Protein AF-A0A388KCA2-F1 (afdb_monomer_lite)

Radius of gyration: 46.82 Å; chains: 1; bounding box: 85×72×135 Å

Sequence (242 aa):
MADDHYRRGSARRGGHSPERGRRDNCESSRERYTGSRNCSREDRRDDPPRRGPLVCFGCRVTGHYCTDCWRYWTDPVARRQMEADGFVCLPEFNRRTTTSPSRDCGPPPASTVQPATSRIDELDRTVASMQEFVEMECARRAERELQRREREEARRAEEAARAAEEERAARKLEKQRRREEEQMKMAKGVIYSTKVQTIFDLADKSAQERFGDILPSFDDLVKLDEGSPPASGADDNLGGVA

Organism: Chara braunii (NCBI:txid69332)

Foldseek 3Di:
DDDPDDDPDDDDPDDDDDDDDPPDPVVVPPPPPPDDPPPPPVPPPDDPDDDPADAAPFQRDGDDHVVPPCVVPDDPVVVVVVVVVVRDGDPVVVPPPDPPPPDDPDDPPDDPDDDPVVVVVVVVVVVVVVVVVVVVVVVVVVVVVVVVVVVVVVVVVVVVVVVVVVVVVVVVVVVVVVVVVVVVVVVVVVVVVVVVVVVVVVVVVVCCVVVPPPDPDCPPVDPPDPPDDDDDDDDDDDDDDD

Secondary structure (DSSP, 8-state):
-----------------------S--STTSS--SS---------S---S---S-B-TTT--BT--GGG-HHHHS-HHHHHHHHHTT----GGGGGSS--------PPPPP-----HHHHHHHHHHHHHHHHHHHHHHHHHHHHHHHHHHHHHHHHHHHHHHHHHHHHHHHHHHHHHHHHHHHHHHHHHHHHHHHHHHHHHHHHHHHHHHHHTT-PPPGGGS---------------------

Structure (mmCIF, N/CA/C/O backbone):
data_AF-A0A388KCA2-F1
#
_entry.id   AF-A0A388KCA2-F1
#
loop_
_atom_site.group_PDB
_atom_site.id
_atom_site.type_symbol
_atom_site.label_atom_id
_atom_site.label_alt_id
_atom_site.label_comp_id
_atom_site.label_asym_id
_atom_site.label_entity_id
_atom_site.label_seq_id
_atom_site.pdbx_PDB_ins_code
_atom_site.Cartn_x
_atom_site.Cartn_y
_atom_site.Cartn_z
_atom_site.occupancy
_atom_site.B_iso_or_equiv
_atom_site.auth_seq_id
_atom_site.auth_comp_id
_atom_site.auth_asym_id
_atom_site.auth_atom_id
_atom_site.pdbx_PDB_model_num
ATOM 1 N N . MET A 1 1 ? -4.963 0.328 -56.058 1.00 58.50 1 MET A N 1
ATOM 2 C CA . MET A 1 1 ? -5.877 1.470 -55.882 1.00 58.50 1 MET A CA 1
ATOM 3 C C . MET A 1 1 ? -7.153 0.957 -55.248 1.00 58.50 1 MET A C 1
ATOM 5 O O . MET A 1 1 ? -7.930 0.301 -55.924 1.00 58.50 1 MET A O 1
ATOM 9 N N . ALA A 1 2 ? -7.296 1.165 -53.945 1.00 52.47 2 ALA A N 1
ATOM 10 C CA . ALA A 1 2 ? -8.544 1.015 -53.212 1.00 52.47 2 ALA A CA 1
ATOM 11 C C . ALA A 1 2 ? -8.435 1.976 -52.023 1.00 52.47 2 ALA A C 1
ATOM 13 O O . ALA A 1 2 ? -7.619 1.774 -51.126 1.00 52.47 2 ALA A O 1
ATOM 14 N N . ASP A 1 3 ? -9.155 3.086 -52.147 1.00 50.97 3 ASP A N 1
ATOM 15 C CA . ASP A 1 3 ? -9.232 4.206 -51.217 1.00 50.97 3 ASP A CA 1
ATOM 16 C C . ASP A 1 3 ? -10.096 3.849 -50.003 1.00 50.97 3 ASP A C 1
ATOM 18 O O . ASP A 1 3 ? -11.320 3.782 -50.108 1.00 50.97 3 ASP A O 1
ATOM 22 N N . ASP A 1 4 ? -9.472 3.697 -48.834 1.00 57.66 4 ASP A N 1
ATOM 23 C CA . ASP A 1 4 ? -10.161 3.669 -47.539 1.00 57.66 4 ASP A CA 1
ATOM 24 C C . ASP A 1 4 ? -10.269 5.090 -46.965 1.00 57.66 4 ASP A C 1
ATOM 26 O O . ASP A 1 4 ? -9.642 5.485 -45.979 1.00 57.66 4 ASP A O 1
ATOM 30 N N . HIS A 1 5 ? -11.122 5.885 -47.602 1.00 62.69 5 HIS A N 1
ATOM 31 C CA . HIS A 1 5 ? -11.739 7.047 -46.982 1.00 62.69 5 HIS A CA 1
ATOM 32 C C . HIS A 1 5 ? -13.031 6.596 -46.308 1.00 62.69 5 HIS A C 1
ATOM 34 O O . HIS A 1 5 ? -13.969 6.368 -47.037 1.00 62.69 5 HIS A O 1
ATOM 40 N N . TYR A 1 6 ? -13.122 6.510 -44.971 1.00 52.12 6 TYR A N 1
ATOM 41 C CA . TYR A 1 6 ? -14.327 6.849 -44.175 1.00 52.12 6 TYR A CA 1
ATOM 42 C C . TYR A 1 6 ? -14.091 6.610 -42.670 1.00 52.12 6 TYR A C 1
ATOM 44 O O . TYR A 1 6 ? -14.125 5.481 -42.197 1.00 52.12 6 TYR A O 1
ATOM 52 N N . ARG A 1 7 ? -13.963 7.692 -41.887 1.00 54.22 7 ARG A N 1
ATOM 53 C CA . ARG A 1 7 ? -14.830 8.013 -40.722 1.00 54.22 7 ARG A CA 1
ATOM 54 C C . ARG A 1 7 ? -14.228 9.138 -39.886 1.00 54.22 7 ARG A C 1
ATOM 56 O O . ARG A 1 7 ? -13.745 8.968 -38.771 1.00 54.22 7 ARG A O 1
ATOM 63 N N . ARG A 1 8 ? -14.370 10.350 -40.417 1.00 51.03 8 ARG A N 1
ATOM 64 C CA . ARG A 1 8 ? -14.358 11.574 -39.620 1.00 51.03 8 ARG A CA 1
ATOM 65 C C . ARG A 1 8 ? -15.740 11.714 -38.975 1.00 51.03 8 ARG A C 1
ATOM 67 O O . ARG A 1 8 ? -16.648 12.299 -39.552 1.00 51.03 8 ARG A O 1
ATOM 74 N N . GLY A 1 9 ? -15.915 11.084 -37.816 1.00 51.53 9 GLY A N 1
ATOM 75 C CA . GLY A 1 9 ? -17.120 11.197 -36.996 1.00 51.53 9 GLY A CA 1
ATOM 76 C C . GLY A 1 9 ? -17.106 12.492 -36.194 1.00 51.53 9 GLY A C 1
ATOM 77 O O . GLY A 1 9 ? -16.475 12.583 -35.146 1.00 51.53 9 GLY A O 1
ATOM 78 N N . SER A 1 10 ? -17.796 13.499 -36.712 1.00 52.66 10 SER A N 1
ATOM 79 C CA . SER A 1 10 ? -18.137 14.739 -36.026 1.00 52.66 10 SER A CA 1
ATOM 80 C C . SER A 1 10 ? -19.187 14.530 -34.928 1.00 52.66 10 SER A C 1
ATOM 82 O O . SER A 1 10 ? -20.155 13.802 -35.124 1.00 52.66 10 SER A O 1
ATOM 84 N N . ALA A 1 11 ? -19.045 15.321 -33.863 1.00 54.22 11 ALA A N 1
ATOM 85 C CA . ALA A 1 11 ? -20.106 15.825 -32.989 1.00 54.22 11 ALA A CA 1
ATOM 86 C C . ALA A 1 11 ? -20.851 14.833 -32.075 1.00 54.22 11 ALA A C 1
ATOM 88 O O . ALA A 1 11 ? -21.829 14.206 -32.471 1.00 54.22 11 ALA A O 1
ATOM 89 N N . ARG A 1 12 ? -20.530 14.900 -30.774 1.00 54.50 12 ARG A N 1
ATOM 90 C CA . ARG A 1 12 ? -21.550 14.949 -29.712 1.00 54.50 12 ARG A CA 1
ATOM 91 C C . ARG A 1 12 ? -21.185 16.012 -28.674 1.00 54.50 12 ARG A C 1
ATOM 93 O O . ARG A 1 12 ? -20.456 15.762 -27.723 1.00 54.50 12 ARG A O 1
ATOM 100 N N . ARG A 1 13 ? -21.737 17.214 -28.876 1.00 55.56 13 ARG A N 1
ATOM 101 C CA . ARG A 1 13 ? -22.225 18.040 -27.766 1.00 55.56 13 ARG A CA 1
ATOM 102 C C . ARG A 1 13 ? -23.362 17.253 -27.106 1.00 55.56 13 ARG A C 1
ATOM 104 O O . ARG A 1 13 ? -24.283 16.852 -27.813 1.00 55.56 13 ARG A O 1
ATOM 111 N N . GLY A 1 14 ? -23.310 17.040 -25.795 1.00 47.97 14 GLY A N 1
ATOM 112 C CA . GLY A 1 14 ? -24.437 16.471 -25.054 1.00 47.97 14 GLY A CA 1
ATOM 113 C C . GLY A 1 14 ? -24.097 16.053 -23.624 1.00 47.97 14 GLY A C 1
ATOM 114 O O . GLY A 1 14 ? -23.335 15.114 -23.438 1.00 47.97 14 GLY A O 1
ATOM 115 N N . GLY A 1 15 ? -24.726 16.730 -22.655 1.00 45.56 15 GLY A N 1
ATOM 116 C CA . GLY A 1 15 ? -24.849 16.334 -21.243 1.00 45.56 15 GLY A CA 1
ATOM 117 C C . GLY A 1 15 ? -23.698 16.837 -20.374 1.00 45.56 15 GLY A C 1
ATOM 118 O O . GLY A 1 15 ? -22.639 16.233 -20.333 1.00 45.56 15 GLY A O 1
ATOM 119 N N . HIS A 1 16 ? -23.800 17.970 -19.678 1.00 52.62 16 HIS A N 1
ATOM 120 C CA . HIS A 1 16 ? -24.606 18.084 -18.455 1.00 52.62 16 HIS A CA 1
ATOM 121 C C . HIS A 1 16 ? -24.664 16.749 -17.694 1.00 52.62 16 HIS A C 1
ATOM 123 O O . HIS A 1 16 ? -25.665 16.039 -17.739 1.00 52.62 16 HIS A O 1
ATOM 129 N N . SER A 1 17 ? -23.547 16.391 -17.056 1.00 48.25 17 SER A N 1
ATOM 130 C CA . SER A 1 17 ? -23.553 15.402 -15.982 1.00 48.25 17 SER A CA 1
ATOM 131 C C . SER A 1 17 ? -23.762 16.164 -14.670 1.00 48.25 17 SER A C 1
ATOM 133 O O . SER A 1 17 ? -23.042 17.138 -14.425 1.00 48.25 17 SER A O 1
ATOM 135 N N . PRO A 1 18 ? -24.786 15.804 -13.886 1.00 53.78 18 PRO A N 1
ATOM 136 C CA . PRO A 1 18 ? -25.267 16.600 -12.774 1.00 53.78 18 PRO A CA 1
ATOM 137 C C . PRO A 1 18 ? -24.249 16.632 -11.639 1.00 53.78 18 PRO A C 1
ATOM 139 O O . PRO A 1 18 ? -23.555 15.654 -11.364 1.00 53.78 18 PRO A O 1
ATOM 142 N N . GLU A 1 19 ? -24.258 17.755 -10.927 1.00 52.12 19 GLU A N 1
ATOM 143 C CA . GLU A 1 19 ? -24.198 17.781 -9.469 1.00 52.12 19 GLU A CA 1
ATOM 144 C C . GLU A 1 19 ? -24.680 16.460 -8.847 1.00 52.12 19 GLU A C 1
ATOM 146 O O . GLU A 1 19 ? -25.869 16.254 -8.611 1.00 52.12 19 GLU A O 1
ATOM 151 N N . ARG A 1 20 ? -23.751 15.554 -8.550 1.00 49.38 20 ARG A N 1
ATOM 152 C CA . ARG A 1 20 ? -23.934 14.527 -7.529 1.00 49.38 20 ARG A CA 1
ATOM 153 C C . ARG A 1 20 ? -22.629 14.353 -6.778 1.00 49.38 20 ARG A C 1
ATOM 155 O O . ARG A 1 20 ? -21.701 13.696 -7.230 1.00 49.38 20 ARG A O 1
ATOM 162 N N . GLY A 1 21 ? -22.599 14.967 -5.600 1.00 51.75 21 GLY A N 1
ATOM 163 C CA . GLY A 1 21 ? -22.016 14.307 -4.441 1.00 51.75 21 GLY A CA 1
ATOM 164 C C . GLY A 1 21 ? -20.498 14.273 -4.367 1.00 51.75 21 GLY A C 1
ATOM 165 O O . GLY A 1 21 ? -19.940 13.258 -3.983 1.00 51.75 21 GLY A O 1
ATOM 166 N N . ARG A 1 22 ? -19.811 15.397 -4.610 1.00 46.34 22 ARG A N 1
ATOM 167 C CA . ARG A 1 22 ? -18.455 15.599 -4.055 1.00 46.34 22 ARG A CA 1
ATOM 168 C C . ARG A 1 22 ? -18.494 16.117 -2.606 1.00 46.34 22 ARG A C 1
ATOM 170 O O . ARG A 1 22 ? -17.662 16.916 -2.191 1.00 46.34 22 ARG A O 1
ATOM 177 N N . ARG A 1 23 ? -19.492 15.665 -1.844 1.00 54.59 23 ARG A N 1
ATOM 178 C CA . ARG A 1 23 ? -19.516 15.653 -0.381 1.00 54.59 23 ARG A CA 1
ATOM 179 C C . ARG A 1 23 ? -19.468 14.183 -0.017 1.00 54.59 23 ARG A C 1
ATOM 181 O O . ARG A 1 23 ? -20.463 13.523 -0.243 1.00 54.59 23 ARG A O 1
ATOM 188 N N . ASP A 1 24 ? -18.277 13.713 0.335 1.00 50.19 24 ASP A N 1
ATOM 189 C CA . ASP A 1 24 ? -17.995 12.622 1.287 1.00 50.19 24 ASP A CA 1
ATOM 190 C C . ASP A 1 24 ? -16.495 12.306 1.240 1.00 50.19 24 ASP A C 1
ATOM 192 O O . ASP A 1 24 ? -16.049 11.176 1.091 1.00 50.19 24 ASP A O 1
ATOM 196 N N . ASN A 1 25 ? -15.673 13.356 1.328 1.00 46.03 25 ASN A N 1
ATOM 197 C CA . ASN A 1 25 ? -14.267 13.185 1.687 1.00 46.03 25 ASN A CA 1
ATOM 198 C C . ASN A 1 25 ? -13.813 14.294 2.648 1.00 46.03 25 ASN A C 1
ATOM 200 O O . ASN A 1 25 ? -12.729 14.861 2.533 1.00 46.03 25 ASN A O 1
ATOM 204 N N . CYS A 1 26 ? -14.708 14.640 3.583 1.00 47.09 26 CYS A N 1
ATOM 205 C CA . CYS A 1 26 ? -14.466 15.576 4.684 1.00 47.09 26 CYS A CA 1
ATOM 206 C C . CYS A 1 26 ? -14.239 14.840 6.021 1.00 47.09 26 CYS A C 1
ATOM 208 O O . CYS A 1 26 ? -14.399 15.423 7.086 1.00 47.09 26 CYS A O 1
ATOM 210 N N . GLU A 1 27 ? -13.849 13.562 5.990 1.00 44.84 27 GLU A N 1
ATOM 211 C CA . GLU A 1 27 ? -13.360 12.855 7.187 1.00 44.84 27 GLU A CA 1
ATOM 212 C C . GLU A 1 27 ? -11.828 12.750 7.237 1.00 44.84 27 GLU A C 1
ATOM 214 O O . GLU A 1 27 ? -11.266 12.434 8.279 1.00 44.84 27 GLU A O 1
ATOM 219 N N . SER A 1 28 ? -11.122 13.169 6.179 1.00 45.81 28 SER A N 1
ATOM 220 C CA . SER A 1 28 ? -9.651 13.244 6.154 1.00 45.81 28 SER A CA 1
ATOM 221 C C . SER A 1 28 ? -9.090 14.612 6.591 1.00 45.81 28 SER A C 1
ATOM 223 O O . SER A 1 28 ? -7.952 14.954 6.269 1.00 45.81 28 SER A O 1
ATOM 225 N N . SER A 1 29 ? -9.872 15.425 7.314 1.00 44.94 29 SER A N 1
ATOM 226 C CA . SER A 1 29 ? -9.432 16.742 7.817 1.00 44.94 29 SER A CA 1
ATOM 227 C C . SER A 1 29 ? -9.364 16.841 9.346 1.00 44.94 29 SER A C 1
ATOM 229 O O . SER A 1 29 ? -9.214 17.941 9.880 1.00 44.94 29 SER A O 1
ATOM 231 N N . ARG A 1 30 ? -9.431 15.716 10.073 1.00 50.09 30 ARG A N 1
ATOM 232 C CA . ARG A 1 30 ? -9.191 15.691 11.530 1.00 50.09 30 ARG A CA 1
ATOM 233 C C . ARG A 1 30 ? -7.743 15.406 11.939 1.00 50.09 30 ARG A C 1
ATOM 235 O O . ARG A 1 30 ? -7.419 15.604 13.102 1.00 50.09 30 ARG A O 1
ATOM 242 N N . GLU A 1 31 ? -6.851 15.074 11.005 1.00 49.31 31 GLU A N 1
ATOM 243 C CA . GLU A 1 31 ? -5.440 14.770 11.321 1.00 49.31 31 GLU A CA 1
ATOM 244 C C . GLU A 1 31 ? -4.444 15.910 11.037 1.00 49.31 31 GLU A C 1
ATOM 246 O O . GLU A 1 31 ? -3.240 15.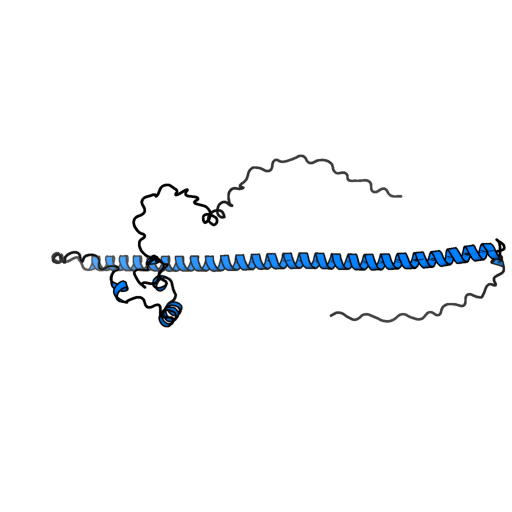735 11.189 1.00 49.31 31 GLU A O 1
ATOM 251 N N . ARG A 1 32 ? -4.914 17.122 10.703 1.00 50.16 32 ARG A N 1
ATOM 252 C CA . ARG A 1 32 ? -4.051 18.320 10.580 1.00 50.16 32 ARG A CA 1
ATOM 253 C C . ARG A 1 32 ? -4.303 19.418 11.614 1.00 50.16 32 ARG A C 1
ATOM 255 O O . ARG A 1 32 ? -3.871 20.549 11.421 1.00 50.16 32 ARG A O 1
ATOM 262 N N . TYR A 1 33 ? -4.927 19.103 12.749 1.00 46.25 33 TYR A N 1
ATOM 263 C CA . TYR A 1 33 ? -5.031 20.049 13.871 1.00 46.25 33 TYR A CA 1
ATOM 264 C C . TYR A 1 33 ? -3.871 19.904 14.875 1.00 46.25 33 TYR A C 1
ATOM 266 O O . TYR A 1 33 ? -4.065 19.867 16.086 1.00 46.25 33 TYR A O 1
ATOM 274 N N . THR A 1 34 ? -2.643 19.811 14.363 1.00 52.09 34 THR A N 1
ATOM 275 C CA . THR A 1 34 ? -1.389 19.827 15.143 1.00 52.09 34 THR A CA 1
ATOM 276 C C . THR A 1 34 ? -0.418 20.899 14.640 1.00 52.09 34 THR A C 1
ATOM 278 O O . THR A 1 34 ? 0.788 20.798 14.835 1.00 52.09 34 THR A O 1
ATOM 281 N N . GLY A 1 35 ? -0.927 21.965 14.014 1.00 52.34 35 GLY A N 1
ATOM 282 C CA . GLY A 1 35 ? -0.099 23.068 13.529 1.00 52.34 35 GLY A CA 1
ATOM 283 C C . GLY A 1 35 ? -0.754 24.427 13.735 1.00 52.34 35 GLY A C 1
ATOM 284 O O . GLY A 1 35 ? -1.821 24.695 13.198 1.00 52.34 35 GLY A O 1
ATOM 285 N N . SER A 1 36 ? -0.071 25.293 14.481 1.00 48.16 36 SER A N 1
ATOM 286 C CA . SER A 1 36 ? -0.289 26.745 14.526 1.00 48.16 36 SER A CA 1
ATOM 287 C C . SER A 1 36 ? -1.553 27.261 15.214 1.00 48.16 36 SER A C 1
ATOM 289 O O . SER A 1 36 ? -2.280 28.103 14.692 1.00 48.16 36 SER A O 1
ATOM 291 N N . ARG A 1 37 ? -1.671 26.971 16.515 1.00 46.34 37 ARG A N 1
ATOM 292 C CA . ARG A 1 37 ? -1.986 28.065 17.448 1.00 46.34 37 ARG A CA 1
ATOM 293 C C . ARG A 1 37 ? -0.756 28.967 17.559 1.00 46.34 37 ARG A C 1
ATOM 295 O O . ARG A 1 37 ? -0.028 28.914 18.545 1.00 46.34 37 ARG A O 1
ATOM 302 N N . ASN A 1 38 ? -0.575 29.843 16.573 1.00 46.78 38 ASN A N 1
ATOM 303 C CA . ASN A 1 38 ? 0.096 31.123 16.789 1.00 46.78 38 ASN A CA 1
ATOM 304 C C . ASN A 1 38 ? -0.833 31.992 17.650 1.00 46.78 38 ASN A C 1
ATOM 306 O O . ASN A 1 38 ? -1.326 33.035 17.226 1.00 46.78 38 ASN A O 1
ATOM 310 N N . CYS A 1 39 ? -1.097 31.532 18.876 1.00 39.78 39 CYS A N 1
ATOM 311 C CA . CYS A 1 39 ? -1.494 32.410 19.955 1.00 39.78 39 CYS A CA 1
ATOM 312 C C . CYS A 1 39 ? -0.292 33.320 20.180 1.00 39.78 39 CYS A C 1
ATOM 314 O O . CYS A 1 39 ? 0.631 32.967 20.911 1.00 39.78 39 CYS A O 1
ATOM 316 N N . SER A 1 40 ? -0.310 34.454 19.483 1.00 44.38 40 SER A N 1
ATOM 317 C CA . SER A 1 40 ? 0.390 35.664 19.872 1.00 44.38 40 SER A CA 1
ATOM 318 C C . SER A 1 40 ? 0.099 35.882 21.356 1.00 44.38 40 SER A C 1
ATOM 320 O O . SER A 1 40 ? -1.009 36.232 21.757 1.00 44.38 40 SER A O 1
ATOM 322 N N . ARG A 1 41 ? 1.065 35.478 22.179 1.00 48.03 41 ARG A N 1
ATOM 323 C CA . ARG A 1 41 ? 1.009 35.439 23.640 1.00 48.03 41 ARG A CA 1
ATOM 324 C C . ARG A 1 41 ? 1.972 36.487 24.181 1.00 48.03 41 ARG A C 1
ATOM 326 O O . ARG A 1 41 ? 2.700 36.226 25.131 1.00 48.03 41 ARG A O 1
ATOM 333 N N . GLU A 1 42 ? 1.989 37.655 23.548 1.00 49.94 42 GLU A N 1
ATOM 334 C CA . GLU A 1 42 ? 2.795 38.796 23.988 1.00 49.94 42 GLU A CA 1
ATOM 335 C C . GLU A 1 42 ? 2.134 39.591 25.128 1.00 49.94 42 GLU A C 1
ATOM 337 O O . GLU A 1 42 ? 2.648 40.628 25.527 1.00 49.94 42 GLU A O 1
ATOM 342 N N . ASP A 1 43 ? 1.047 39.076 25.716 1.00 51.84 43 ASP A N 1
ATOM 343 C CA . ASP A 1 43 ? 0.307 39.735 26.801 1.00 51.84 43 ASP A CA 1
ATOM 344 C C . ASP A 1 43 ? 0.328 38.935 28.120 1.00 51.84 43 ASP A C 1
ATOM 346 O O . ASP A 1 43 ? -0.699 38.598 28.709 1.00 51.84 43 ASP A O 1
ATOM 350 N N . ARG A 1 44 ? 1.525 38.531 28.568 1.00 52.41 44 ARG A N 1
ATOM 351 C CA . ARG A 1 44 ? 1.750 37.954 29.911 1.00 52.41 44 ARG A CA 1
ATOM 352 C C . ARG A 1 44 ? 3.037 38.484 30.521 1.00 52.41 44 ARG A C 1
ATOM 354 O O . ARG A 1 44 ? 4.044 37.784 30.587 1.00 52.41 44 ARG A O 1
ATOM 361 N N . ARG A 1 45 ? 2.994 39.736 30.964 1.00 56.78 45 ARG A N 1
ATOM 362 C CA . ARG A 1 45 ? 4.088 40.382 31.702 1.00 56.78 45 ARG A CA 1
ATOM 363 C C . ARG A 1 45 ? 4.032 40.210 33.226 1.00 56.78 45 ARG A C 1
ATOM 365 O O . ARG A 1 45 ? 4.774 40.900 33.900 1.00 56.78 45 ARG A O 1
ATOM 372 N N . ASP A 1 46 ? 3.289 39.232 33.750 1.00 61.28 46 ASP A N 1
ATOM 373 C CA . ASP A 1 46 ? 3.293 38.882 35.183 1.00 61.28 46 ASP A CA 1
ATOM 374 C C . ASP A 1 46 ? 3.105 37.366 35.401 1.00 61.28 46 ASP A C 1
ATOM 376 O O . ASP A 1 46 ? 2.152 36.922 36.039 1.00 61.28 46 ASP A O 1
ATOM 380 N N . ASP A 1 47 ? 3.982 36.532 34.825 1.00 59.62 47 ASP A N 1
ATOM 381 C CA . ASP A 1 47 ? 4.018 35.102 35.176 1.00 59.62 47 ASP A CA 1
ATOM 382 C C . ASP A 1 47 ? 4.841 34.942 36.478 1.00 59.62 47 ASP A C 1
ATOM 384 O O . ASP A 1 47 ? 6.053 35.193 36.462 1.00 59.62 47 ASP A O 1
ATOM 388 N N . PRO A 1 48 ? 4.224 34.565 37.619 1.00 63.41 48 PRO A N 1
ATOM 389 C CA . PRO A 1 48 ? 4.935 34.338 38.877 1.00 63.41 48 PRO A CA 1
ATOM 390 C C . PRO A 1 48 ? 6.016 33.257 38.703 1.00 63.41 48 PRO A C 1
ATOM 392 O O . PRO A 1 48 ? 5.890 32.406 37.815 1.00 63.41 48 PRO A O 1
ATOM 395 N N . PRO A 1 49 ? 7.083 33.265 39.531 1.00 61.66 49 PRO A N 1
ATOM 396 C CA . PRO A 1 49 ? 8.245 32.401 39.360 1.00 61.66 49 PRO A CA 1
ATOM 397 C C . PRO A 1 49 ? 7.818 30.958 39.112 1.00 61.66 49 PRO A C 1
ATOM 399 O O . PRO A 1 49 ? 7.089 30.339 39.890 1.00 61.66 49 PRO A O 1
ATOM 402 N N . ARG A 1 50 ? 8.240 30.492 37.936 1.00 60.03 50 ARG A N 1
ATOM 403 C CA . ARG A 1 50 ? 7.843 29.254 37.280 1.00 60.03 50 ARG A CA 1
ATOM 404 C C . ARG A 1 50 ? 7.784 28.119 38.295 1.00 60.03 50 ARG A C 1
ATOM 406 O O . ARG A 1 50 ? 8.803 27.742 38.872 1.00 60.03 50 ARG A O 1
ATOM 413 N N . ARG A 1 51 ? 6.585 27.551 38.467 1.00 68.19 51 ARG A N 1
ATOM 414 C CA . ARG A 1 51 ? 6.419 26.214 39.051 1.00 68.19 51 ARG A CA 1
ATOM 415 C C . ARG A 1 51 ? 7.468 25.312 38.399 1.00 68.19 51 ARG A C 1
ATOM 417 O O . ARG A 1 51 ? 7.629 25.368 37.178 1.00 68.19 51 ARG A O 1
ATOM 424 N N . GLY A 1 52 ? 8.208 24.562 39.214 1.00 77.50 52 GLY A N 1
ATOM 425 C CA . GLY A 1 52 ? 9.272 23.682 38.736 1.00 77.50 52 GLY A CA 1
ATOM 426 C C . GLY A 1 52 ? 8.799 22.731 37.626 1.00 77.50 52 GLY A C 1
ATOM 427 O O . GLY A 1 52 ? 7.594 22.628 37.373 1.00 77.50 52 GLY A O 1
ATOM 428 N N . PRO A 1 53 ? 9.736 22.037 36.953 1.00 80.25 53 PRO A N 1
ATOM 429 C CA . PRO A 1 53 ? 9.428 21.101 35.878 1.00 80.25 53 PRO A CA 1
ATOM 430 C C . PRO A 1 53 ? 8.242 20.218 36.250 1.00 80.25 53 PRO A C 1
ATOM 432 O O . PRO A 1 53 ? 8.175 19.729 37.378 1.00 80.25 53 PRO A O 1
ATOM 435 N N . LEU A 1 54 ? 7.299 20.048 35.321 1.00 82.38 54 LEU A N 1
ATOM 436 C CA . LEU A 1 54 ? 6.110 19.239 35.554 1.00 82.38 54 LEU A CA 1
ATOM 437 C C . LEU A 1 54 ? 6.546 17.845 36.014 1.00 82.38 54 LEU A C 1
ATOM 439 O O . LEU A 1 54 ? 7.078 17.072 35.223 1.00 82.38 54 LEU A O 1
ATOM 443 N N . VAL A 1 55 ? 6.351 17.544 37.292 1.00 84.88 55 VAL A N 1
ATOM 444 C CA . VAL A 1 55 ? 6.623 16.229 37.866 1.00 84.88 55 VAL A CA 1
ATOM 445 C C . VAL A 1 55 ? 5.321 15.455 37.939 1.00 84.88 55 VAL A C 1
ATOM 447 O O . VAL A 1 55 ? 4.304 15.959 38.424 1.00 84.88 55 VAL A O 1
ATOM 450 N N . CYS A 1 56 ? 5.343 14.212 37.470 1.00 82.00 56 CYS A N 1
ATOM 451 C CA . CYS A 1 56 ? 4.218 13.313 37.649 1.00 82.00 56 CYS A CA 1
ATOM 452 C C . CYS A 1 56 ? 4.008 13.077 39.148 1.00 82.00 56 CYS A C 1
ATOM 454 O O . CYS A 1 56 ? 4.889 12.557 39.829 1.00 82.00 56 CYS A O 1
ATOM 456 N N . PHE A 1 57 ? 2.837 13.421 39.684 1.00 76.81 57 PHE A N 1
ATOM 457 C CA . PHE A 1 57 ? 2.554 13.225 41.111 1.00 76.81 57 PHE A CA 1
ATOM 458 C C . PHE A 1 57 ? 2.618 11.748 41.548 1.00 76.81 57 PHE A C 1
ATOM 460 O O . PHE A 1 57 ? 2.914 11.483 42.708 1.00 76.81 57 PHE A O 1
ATOM 467 N N . GLY A 1 58 ? 2.390 10.794 40.635 1.00 74.31 58 GLY A N 1
ATOM 468 C CA . GLY A 1 58 ? 2.431 9.360 40.939 1.00 74.31 58 GLY A CA 1
ATOM 469 C C . GLY A 1 58 ? 3.841 8.759 40.971 1.00 74.31 58 GLY A C 1
ATOM 470 O O . GLY A 1 58 ? 4.152 7.971 41.862 1.00 74.31 58 GLY A O 1
ATOM 471 N N . CYS A 1 59 ? 4.701 9.123 40.015 1.00 77.12 59 CYS A N 1
ATOM 472 C CA . CYS A 1 59 ? 6.027 8.508 39.852 1.00 77.12 59 CYS A CA 1
ATOM 473 C C . CYS A 1 59 ? 7.204 9.469 40.059 1.00 77.12 59 CYS A C 1
ATOM 475 O O . CYS A 1 59 ? 8.351 9.048 39.994 1.00 77.12 59 CYS A O 1
ATOM 477 N N . ARG A 1 60 ? 6.931 10.761 40.279 1.00 75.31 60 ARG A N 1
ATOM 478 C CA . ARG A 1 60 ? 7.896 11.869 40.429 1.00 75.31 60 ARG A CA 1
ATOM 479 C C . ARG A 1 60 ? 8.867 12.072 39.261 1.00 75.31 60 ARG A C 1
ATOM 481 O O . ARG A 1 60 ? 9.732 12.937 39.344 1.00 75.31 60 ARG A O 1
ATOM 488 N N . VAL A 1 61 ? 8.694 11.345 38.161 1.00 79.69 61 VAL A N 1
ATOM 489 C CA . VAL A 1 61 ? 9.447 11.562 36.923 1.00 79.69 61 VAL A CA 1
ATOM 490 C C . VAL A 1 61 ? 8.984 12.875 36.300 1.00 79.69 61 VAL A C 1
ATOM 492 O O . VAL A 1 61 ? 7.785 13.166 36.227 1.00 79.69 61 VAL A O 1
ATOM 495 N N . THR A 1 62 ? 9.945 13.683 35.875 1.00 83.19 62 THR A N 1
ATOM 496 C CA . THR A 1 62 ? 9.701 14.935 35.166 1.00 83.19 62 THR A CA 1
ATOM 497 C C . THR A 1 62 ? 9.174 14.664 33.754 1.00 83.19 62 THR A C 1
ATOM 499 O O . THR A 1 62 ? 9.571 13.707 33.096 1.00 83.19 62 THR A O 1
ATOM 502 N N . GLY A 1 63 ? 8.273 15.515 33.266 1.00 85.31 63 GLY A N 1
ATOM 503 C CA . GLY A 1 63 ? 7.862 15.544 31.861 1.00 85.31 63 GLY A CA 1
ATOM 504 C C . GLY A 1 63 ? 6.537 14.863 31.510 1.00 85.31 63 GLY A C 1
ATOM 505 O O . GLY A 1 63 ? 6.201 14.843 30.332 1.00 85.31 63 GLY A O 1
ATOM 506 N N . HIS A 1 64 ? 5.757 14.350 32.469 1.00 82.00 64 HIS A N 1
ATOM 507 C CA . HIS A 1 64 ? 4.417 13.814 32.177 1.00 82.00 64 HIS A CA 1
ATOM 508 C C . HIS A 1 64 ? 3.411 14.028 33.320 1.00 82.00 64 HIS A C 1
ATOM 510 O O . HIS A 1 64 ? 3.793 14.174 34.483 1.00 82.00 64 HIS A O 1
ATOM 516 N N . TYR A 1 65 ? 2.113 14.059 32.996 1.00 83.19 65 TYR A N 1
ATOM 517 C CA . TYR A 1 65 ? 1.034 14.152 33.986 1.00 83.19 65 TYR A CA 1
ATOM 518 C C . TYR A 1 65 ? 0.686 12.781 34.582 1.00 83.19 65 TYR A C 1
ATOM 520 O O . TYR A 1 65 ? 1.013 11.739 34.025 1.00 83.19 65 TYR A O 1
ATOM 528 N N . CYS A 1 66 ? -0.036 12.766 35.709 1.00 77.62 66 CYS A N 1
ATOM 529 C CA . CYS A 1 66 ? -0.519 11.525 36.334 1.00 77.62 66 CYS A CA 1
ATOM 530 C C . CYS A 1 66 ? -1.369 10.671 35.370 1.00 77.62 66 CYS A C 1
ATOM 532 O O . CYS A 1 66 ? -1.257 9.448 35.376 1.00 77.62 66 CYS A O 1
ATOM 534 N N . THR A 1 67 ? -2.161 11.321 34.509 1.00 77.31 67 THR A N 1
ATOM 535 C CA . THR A 1 67 ? -2.976 10.677 33.462 1.00 77.31 67 THR A CA 1
ATOM 536 C C . THR A 1 67 ? -2.140 9.985 32.392 1.00 77.31 67 THR A C 1
ATOM 538 O O . THR A 1 67 ? -2.581 8.997 31.817 1.00 77.31 67 THR A O 1
ATOM 541 N N . ASP A 1 68 ? -0.919 10.470 32.178 1.00 77.50 68 ASP A N 1
ATOM 542 C CA . ASP A 1 68 ? 0.002 9.988 31.149 1.00 77.50 68 ASP A CA 1
ATOM 543 C C . ASP A 1 68 ? 1.057 9.050 31.753 1.00 77.50 68 ASP A C 1
ATOM 545 O O . ASP A 1 68 ? 1.987 8.614 31.073 1.00 77.50 68 ASP A O 1
ATOM 549 N N . CYS A 1 69 ? 0.938 8.730 33.047 1.00 83.06 69 CYS A N 1
ATOM 550 C CA . CYS A 1 69 ? 1.872 7.851 33.726 1.00 83.06 69 CYS A CA 1
ATOM 551 C C . CYS A 1 69 ? 1.790 6.455 33.113 1.00 83.06 69 CYS A C 1
ATOM 553 O O . CYS A 1 69 ? 0.726 5.832 33.104 1.00 83.06 69 CYS A O 1
ATOM 555 N N . TRP A 1 70 ? 2.937 5.967 32.632 1.00 77.81 70 TRP A N 1
ATOM 556 C CA . TRP A 1 70 ? 3.102 4.662 31.985 1.00 77.81 70 TRP A CA 1
ATOM 557 C C . TRP A 1 70 ? 2.406 3.537 32.753 1.00 77.81 70 TRP A C 1
ATOM 559 O O . TRP A 1 70 ? 1.808 2.659 32.136 1.00 77.81 70 TRP A O 1
ATOM 569 N N . ARG A 1 71 ? 2.354 3.618 34.087 1.00 75.00 71 ARG A N 1
ATOM 570 C CA . ARG A 1 71 ? 1.659 2.666 34.961 1.00 75.00 71 ARG A CA 1
ATOM 571 C C . ARG A 1 71 ? 0.186 2.407 34.587 1.00 75.00 71 ARG A C 1
ATOM 573 O O . ARG A 1 71 ? -0.284 1.297 34.825 1.00 75.00 71 ARG A O 1
ATOM 580 N N . TYR A 1 72 ? -0.532 3.383 34.021 1.00 70.56 72 TYR A N 1
ATOM 581 C CA . TYR A 1 72 ? -1.962 3.252 33.695 1.00 70.56 72 TYR A CA 1
ATOM 582 C C . TYR A 1 72 ? -2.250 2.677 32.303 1.00 70.56 72 TYR A C 1
ATOM 584 O O . TYR A 1 72 ? -3.315 2.098 32.108 1.00 70.56 72 TYR A O 1
ATOM 592 N N . TRP A 1 73 ? -1.327 2.815 31.347 1.00 70.56 73 TRP A N 1
ATOM 593 C CA . TRP A 1 73 ? -1.565 2.451 29.944 1.00 70.56 73 TRP A CA 1
ATOM 594 C C . TRP A 1 73 ? -0.608 1.383 29.395 1.00 70.56 73 TRP A C 1
ATOM 596 O O . TRP A 1 73 ? -0.849 0.872 28.304 1.00 70.56 73 TRP A O 1
ATOM 606 N N . THR A 1 74 ? 0.439 0.996 30.135 1.00 73.94 74 THR A N 1
ATOM 607 C CA . THR A 1 74 ? 1.334 -0.099 29.719 1.00 73.94 74 THR A CA 1
ATOM 608 C C . THR A 1 74 ? 0.855 -1.478 30.172 1.00 73.94 74 THR A C 1
ATOM 610 O O . THR A 1 74 ? 0.364 -1.681 31.293 1.00 73.94 74 THR A O 1
ATOM 613 N N . ASP A 1 75 ? 1.050 -2.437 29.263 1.00 80.56 75 ASP A N 1
ATOM 614 C CA . ASP A 1 75 ? 0.924 -3.877 29.481 1.00 80.56 75 ASP A CA 1
ATOM 615 C C . ASP A 1 75 ? 1.693 -4.299 30.757 1.00 80.56 75 ASP A C 1
ATOM 617 O O . ASP A 1 75 ? 2.797 -3.793 30.995 1.00 80.56 75 ASP A O 1
ATOM 621 N N . PRO A 1 76 ? 1.152 -5.206 31.596 1.00 80.12 76 PRO A N 1
ATOM 622 C CA . PRO A 1 76 ? 1.859 -5.783 32.741 1.00 80.12 76 PRO A CA 1
ATOM 623 C C . PRO A 1 76 ? 3.307 -6.231 32.482 1.00 80.12 76 PRO A C 1
ATOM 625 O O . PRO A 1 76 ? 4.105 -6.231 33.419 1.00 80.12 76 PRO A O 1
ATOM 628 N N . VAL A 1 77 ? 3.661 -6.629 31.257 1.00 84.25 77 VAL A N 1
ATOM 629 C CA . VAL A 1 77 ? 5.044 -6.989 30.893 1.00 84.25 77 VAL A CA 1
ATOM 630 C C . VAL A 1 77 ? 5.928 -5.747 30.761 1.00 84.25 77 VAL A C 1
ATOM 632 O O . VAL A 1 77 ? 6.960 -5.655 31.423 1.00 84.25 77 VAL A O 1
ATOM 635 N N . ALA A 1 78 ? 5.493 -4.757 29.979 1.00 79.38 78 ALA A N 1
ATOM 636 C CA . ALA A 1 78 ? 6.200 -3.483 29.825 1.00 79.38 78 ALA A CA 1
ATOM 637 C C . ALA A 1 78 ? 6.333 -2.740 31.166 1.00 79.38 78 ALA A C 1
ATOM 639 O O . ALA A 1 78 ? 7.348 -2.101 31.435 1.00 79.38 78 ALA A O 1
ATOM 640 N N . ARG A 1 79 ? 5.340 -2.896 32.048 1.00 83.56 79 ARG A N 1
ATOM 641 C CA . ARG A 1 79 ? 5.383 -2.378 33.416 1.00 83.56 79 ARG A CA 1
ATOM 642 C C . ARG A 1 79 ? 6.547 -2.953 34.220 1.00 83.56 79 ARG A C 1
ATOM 644 O O . ARG A 1 79 ? 7.278 -2.189 34.836 1.00 83.56 79 ARG A O 1
ATOM 651 N N . ARG A 1 80 ? 6.741 -4.276 34.191 1.00 84.38 80 ARG A N 1
ATOM 652 C CA . ARG A 1 80 ? 7.846 -4.935 34.908 1.00 84.38 80 ARG A CA 1
ATOM 653 C C . ARG A 1 80 ? 9.213 -4.503 34.386 1.00 84.38 80 ARG A C 1
ATOM 655 O O . ARG A 1 80 ? 10.129 -4.348 35.184 1.00 84.38 80 ARG A O 1
ATOM 662 N N . GLN A 1 81 ? 9.340 -4.285 33.077 1.00 84.56 81 GLN A N 1
ATOM 663 C CA . GLN A 1 81 ? 10.586 -3.795 32.485 1.00 84.56 81 GLN A CA 1
ATOM 664 C C . GLN A 1 81 ? 10.929 -2.387 32.989 1.00 84.56 81 GLN A C 1
ATOM 666 O O . GLN A 1 81 ? 12.031 -2.159 33.464 1.00 84.56 81 GLN A O 1
ATOM 671 N N . MET A 1 82 ? 9.960 -1.470 32.983 1.00 80.25 82 MET A N 1
ATOM 672 C CA . MET A 1 82 ? 10.168 -0.103 33.476 1.00 80.25 82 MET A CA 1
ATOM 673 C C . MET A 1 82 ? 10.464 -0.066 34.985 1.00 80.25 82 MET A C 1
ATOM 675 O O . MET A 1 82 ? 11.288 0.728 35.434 1.00 80.25 82 MET A O 1
ATOM 679 N N . GLU A 1 83 ? 9.835 -0.945 35.774 1.00 84.56 83 GLU A N 1
ATOM 680 C CA . GLU A 1 83 ? 10.173 -1.122 37.194 1.00 84.56 83 GLU A CA 1
ATOM 681 C C . GLU A 1 83 ? 11.617 -1.623 37.376 1.00 84.56 83 GLU A C 1
ATOM 683 O O . GLU A 1 83 ? 12.317 -1.136 38.266 1.00 84.56 83 GLU A O 1
ATOM 688 N N . ALA A 1 84 ? 12.086 -2.538 36.518 1.00 86.44 84 ALA A N 1
ATOM 689 C CA . ALA A 1 84 ? 13.473 -3.010 36.510 1.00 86.44 84 ALA A CA 1
ATOM 690 C C . ALA A 1 84 ? 14.468 -1.908 36.105 1.00 86.44 84 ALA A C 1
ATOM 692 O O . ALA A 1 84 ? 15.560 -1.835 36.667 1.00 86.44 84 ALA A O 1
ATOM 693 N N . ASP A 1 85 ? 14.060 -1.004 35.212 1.00 85.12 85 ASP A N 1
ATOM 694 C CA . ASP A 1 85 ? 14.838 0.168 34.792 1.00 85.12 85 ASP A CA 1
ATOM 695 C C . ASP A 1 85 ? 14.857 1.290 35.861 1.00 85.12 85 ASP A C 1
ATOM 697 O O . ASP A 1 85 ? 15.405 2.371 35.643 1.00 85.12 85 ASP A O 1
ATOM 701 N N . GLY A 1 86 ? 14.273 1.045 37.042 1.00 80.81 86 GLY A N 1
ATOM 702 C CA . GLY A 1 86 ? 14.303 1.951 38.192 1.00 80.81 86 GLY A CA 1
ATOM 703 C C . GLY A 1 86 ? 13.161 2.967 38.232 1.00 80.81 86 GLY A C 1
ATOM 704 O O . GLY A 1 86 ? 13.113 3.807 39.137 1.00 80.81 86 GLY A O 1
ATOM 705 N N . PHE A 1 87 ? 12.199 2.892 37.309 1.00 77.31 87 PHE A N 1
ATOM 706 C CA . PHE A 1 87 ? 10.988 3.701 37.380 1.00 77.31 87 PHE A CA 1
ATOM 707 C C . PHE A 1 87 ? 10.024 3.087 38.399 1.00 77.31 87 PHE A C 1
ATOM 709 O O . PHE A 1 87 ? 9.161 2.277 38.073 1.00 77.31 87 PHE A O 1
ATOM 716 N N . VAL A 1 88 ? 10.156 3.485 39.664 1.00 73.31 88 VAL A N 1
ATOM 717 C CA . VAL A 1 88 ? 9.287 3.007 40.748 1.00 73.31 88 VAL A CA 1
ATOM 718 C C . VAL A 1 88 ? 8.265 4.081 41.115 1.00 73.31 88 VAL A C 1
ATOM 720 O O . VAL A 1 88 ? 8.602 5.145 41.632 1.00 73.31 88 VAL A O 1
ATOM 723 N N . CYS A 1 89 ? 6.981 3.803 40.892 1.00 67.50 89 CYS A N 1
ATOM 724 C CA . CYS A 1 89 ? 5.905 4.626 41.442 1.00 67.50 89 CYS A CA 1
ATOM 725 C C . CYS A 1 89 ? 5.661 4.244 42.906 1.00 67.50 89 CYS A C 1
ATOM 727 O O . CYS A 1 89 ? 5.323 3.090 43.183 1.00 67.50 89 CYS A O 1
ATOM 729 N N . LEU A 1 90 ? 5.733 5.211 43.825 1.00 67.69 90 LEU A N 1
ATOM 730 C CA . LEU A 1 90 ? 5.421 4.990 45.240 1.00 67.69 90 LEU A CA 1
ATOM 731 C C . LEU A 1 90 ? 4.027 4.337 45.389 1.00 67.69 90 LEU A C 1
ATOM 733 O O . LEU A 1 90 ? 3.036 4.889 44.895 1.00 67.69 90 LEU A O 1
ATOM 737 N N . PRO A 1 91 ? 3.916 3.178 46.071 1.00 63.06 91 PRO A N 1
ATOM 738 C CA . PRO A 1 91 ? 2.652 2.450 46.239 1.00 63.06 91 PRO A CA 1
ATOM 739 C C . PRO A 1 91 ? 1.541 3.288 46.883 1.00 63.06 91 PRO A C 1
ATOM 741 O O . PRO A 1 91 ? 0.356 3.053 46.646 1.00 63.06 91 PRO A O 1
ATOM 744 N N . GLU A 1 92 ? 1.930 4.291 47.668 1.00 58.38 92 GLU A N 1
ATOM 745 C CA . GLU A 1 92 ? 1.048 5.185 48.418 1.00 58.38 92 GLU A CA 1
ATOM 746 C C . GLU A 1 92 ? 0.117 6.015 47.525 1.00 58.38 92 GLU A C 1
ATOM 748 O O . GLU A 1 92 ? -0.962 6.416 47.963 1.00 58.38 92 GLU A O 1
ATOM 753 N N . PHE A 1 93 ? 0.478 6.232 46.256 1.00 58.59 93 PHE A N 1
ATOM 754 C CA . PHE A 1 93 ? -0.359 6.993 45.328 1.00 58.59 93 PHE A CA 1
ATOM 755 C C . PHE A 1 93 ? -1.501 6.183 44.711 1.00 58.59 93 PHE A C 1
ATOM 757 O O . PHE A 1 93 ? -2.474 6.772 44.248 1.00 58.59 93 PHE A O 1
ATOM 764 N N . ASN A 1 94 ? -1.450 4.849 44.780 1.00 55.91 94 ASN A N 1
ATOM 765 C CA . ASN A 1 94 ? -2.511 3.988 44.251 1.00 55.91 94 ASN A CA 1
ATOM 766 C C . ASN A 1 94 ? -3.739 3.905 45.184 1.00 55.91 94 ASN A C 1
ATOM 768 O O . ASN A 1 94 ? -4.711 3.233 44.860 1.00 55.91 94 ASN A O 1
ATOM 772 N N . ARG A 1 95 ? -3.699 4.565 46.354 1.00 55.84 95 ARG A N 1
ATOM 773 C CA . ARG A 1 95 ? -4.770 4.528 47.369 1.00 55.84 95 ARG A CA 1
ATOM 774 C C . ARG A 1 95 ? -5.647 5.782 47.429 1.00 55.84 95 ARG A C 1
ATOM 776 O O . ARG A 1 95 ? -6.563 5.821 48.241 1.00 55.84 95 ARG A O 1
ATOM 783 N N . ARG A 1 96 ? -5.384 6.817 46.620 1.00 53.00 96 ARG A N 1
ATOM 784 C CA . ARG A 1 96 ? -6.180 8.066 46.654 1.00 53.00 96 ARG A CA 1
ATOM 785 C C . ARG A 1 96 ? -7.341 8.104 45.665 1.00 53.00 96 ARG A C 1
ATOM 787 O O . ARG A 1 96 ? -8.108 9.062 45.679 1.00 53.00 96 ARG A O 1
ATOM 794 N N . THR A 1 97 ? -7.507 7.079 44.841 1.00 51.12 97 THR A N 1
ATOM 795 C CA . THR A 1 97 ? -8.680 6.958 43.979 1.00 51.12 97 THR A CA 1
ATOM 796 C C . THR A 1 97 ? -9.742 6.166 44.739 1.00 51.12 97 THR A C 1
ATOM 798 O O . THR A 1 97 ? -9.572 4.981 45.000 1.00 51.12 97 THR A O 1
ATOM 801 N N . THR A 1 98 ? -10.805 6.878 45.123 1.00 47.69 98 THR A N 1
ATOM 802 C CA . THR A 1 98 ? -12.110 6.374 45.588 1.00 47.69 98 THR A CA 1
ATOM 803 C C . THR A 1 98 ? -12.184 5.688 46.956 1.00 47.69 98 THR A C 1
ATOM 805 O O . THR A 1 98 ? -12.782 4.626 47.086 1.00 47.69 98 THR A O 1
ATOM 808 N N . THR A 1 99 ? -11.740 6.343 48.025 1.00 44.22 99 THR A N 1
ATOM 809 C CA . THR A 1 99 ? -12.631 6.410 49.194 1.00 44.22 99 THR A CA 1
ATOM 810 C C . THR A 1 99 ? -13.493 7.645 49.012 1.00 44.22 99 THR A C 1
ATOM 812 O O . THR A 1 99 ? -13.162 8.748 49.441 1.00 44.22 99 THR A O 1
ATOM 815 N N . SER A 1 100 ? -14.604 7.467 48.297 1.00 46.22 100 SER A N 1
ATOM 816 C CA . SER A 1 100 ? -15.771 8.330 48.456 1.00 46.22 100 SER A CA 1
ATOM 817 C C . SER A 1 100 ? -15.962 8.569 49.958 1.00 46.22 100 SER A C 1
ATOM 819 O O . SER A 1 100 ? -15.791 7.606 50.715 1.00 46.22 100 SER A O 1
ATOM 821 N N . PRO A 1 101 ? -16.288 9.792 50.416 1.00 49.06 101 PRO A N 1
ATOM 822 C CA . PRO A 1 101 ? -16.660 10.014 51.806 1.00 49.06 101 PRO A CA 1
ATOM 823 C C . PRO A 1 101 ? -17.665 8.933 52.179 1.00 49.06 101 PRO A C 1
ATOM 825 O O . PRO A 1 101 ? -18.691 8.806 51.505 1.00 49.06 101 PRO A O 1
ATOM 828 N N . SER A 1 102 ? -17.304 8.091 53.150 1.00 50.00 102 SER A N 1
ATOM 829 C CA . SER A 1 102 ? -18.191 7.066 53.679 1.00 50.00 102 SER A CA 1
ATOM 830 C C . SER A 1 102 ? -19.454 7.802 54.079 1.00 50.00 102 SER A C 1
ATOM 832 O O . SER A 1 102 ? -19.436 8.560 55.046 1.00 50.00 102 SER A O 1
ATOM 834 N N . ARG A 1 103 ? -20.513 7.679 53.273 1.00 53.06 103 ARG A N 1
ATOM 835 C CA . ARG A 1 103 ? -21.814 8.186 53.676 1.00 53.06 103 ARG A CA 1
ATOM 836 C C . ARG A 1 103 ? -22.122 7.465 54.970 1.00 53.06 103 ARG A C 1
ATOM 838 O O . ARG A 1 103 ? -22.047 6.238 55.006 1.00 53.06 103 ARG A O 1
ATOM 845 N N . ASP A 1 104 ? -22.344 8.261 56.005 1.00 46.00 104 ASP A N 1
ATOM 846 C CA . ASP A 1 104 ? -22.757 7.831 57.323 1.00 46.00 104 ASP A CA 1
ATOM 847 C C . ASP A 1 104 ? -23.624 6.580 57.238 1.00 46.00 104 ASP A C 1
ATOM 849 O O . ASP A 1 104 ? -24.635 6.546 56.527 1.00 46.00 104 ASP A O 1
ATOM 853 N N . CYS A 1 105 ? -23.199 5.557 57.975 1.00 49.00 105 CYS A N 1
ATOM 854 C CA . CYS A 1 105 ? -24.023 4.425 58.347 1.00 49.00 105 CYS A CA 1
ATOM 855 C C . CYS A 1 105 ? -25.219 4.955 59.145 1.00 49.00 105 CYS A C 1
ATOM 857 O O . CYS A 1 105 ? -25.215 4.963 60.374 1.00 49.00 105 CYS A O 1
ATOM 859 N N . GLY A 1 106 ? -26.246 5.420 58.437 1.00 62.12 106 GLY A N 1
ATOM 860 C CA . GLY A 1 106 ? -27.579 5.535 58.994 1.00 62.12 106 GLY A CA 1
ATOM 861 C C . GLY A 1 106 ? -28.047 4.141 59.429 1.00 62.12 106 GLY A C 1
ATOM 862 O O . GLY A 1 106 ? -27.748 3.159 58.741 1.00 62.12 106 GLY A O 1
ATOM 863 N N . PRO A 1 107 ? -28.743 4.027 60.572 1.00 67.88 107 PRO A N 1
ATOM 864 C CA . PRO A 1 107 ? -29.253 2.754 61.059 1.00 67.88 107 PRO A CA 1
ATOM 865 C C . PRO A 1 107 ? -30.115 2.084 59.977 1.00 67.88 107 PRO A C 1
ATOM 867 O O . PRO A 1 107 ? -30.880 2.780 59.301 1.00 67.88 107 PRO A O 1
ATOM 870 N N . PRO A 1 108 ? -29.992 0.758 59.779 1.00 60.06 108 PRO A N 1
ATOM 871 C CA . PRO A 1 108 ? -30.755 0.056 58.758 1.00 60.06 108 PRO A CA 1
ATOM 872 C C . PRO A 1 108 ? -32.252 0.304 58.999 1.00 60.06 108 PRO A C 1
ATOM 874 O O . PRO A 1 108 ? -32.719 0.100 60.125 1.00 60.06 108 PRO A O 1
ATOM 877 N N . PRO A 1 109 ? -33.015 0.760 57.988 1.00 62.50 109 PRO A N 1
ATOM 878 C CA . PRO A 1 109 ? -34.456 0.873 58.125 1.00 62.50 109 PRO A CA 1
ATOM 879 C C . PRO A 1 109 ? -35.012 -0.507 58.478 1.00 62.50 109 PRO A C 1
ATOM 881 O O . PRO A 1 109 ? -34.607 -1.518 57.898 1.00 62.50 109 PRO A O 1
ATOM 884 N N . ALA A 1 110 ? -35.898 -0.538 59.475 1.00 60.31 110 ALA A N 1
ATOM 885 C CA . ALA A 1 110 ? -36.548 -1.750 59.946 1.00 60.31 110 ALA A CA 1
ATOM 886 C C . ALA A 1 110 ? -37.073 -2.551 58.748 1.00 60.31 110 ALA A C 1
ATOM 888 O O . ALA A 1 110 ? -37.838 -2.044 57.931 1.00 60.31 110 ALA A O 1
ATOM 889 N N . SER A 1 111 ? -36.585 -3.786 58.631 1.00 58.75 111 SER A N 1
ATOM 890 C CA . SER A 1 111 ? -36.858 -4.709 57.536 1.00 58.75 111 SER A CA 1
ATOM 891 C C . SER A 1 111 ? -38.353 -5.025 57.465 1.00 58.75 111 SER A C 1
ATOM 893 O O . SER A 1 111 ? -38.822 -5.983 58.077 1.00 58.75 111 SER A O 1
ATOM 895 N N . THR A 1 112 ? -39.103 -4.238 56.697 1.00 67.00 112 THR A N 1
ATOM 896 C CA . THR A 1 112 ? -40.450 -4.592 56.254 1.00 67.00 112 THR A CA 1
ATOM 897 C C . THR A 1 112 ? -40.334 -5.893 55.466 1.00 67.00 112 THR A C 1
ATOM 899 O O . THR A 1 112 ? -39.631 -5.950 54.457 1.00 67.00 112 THR A O 1
ATOM 902 N N . VAL A 1 113 ? -40.956 -6.959 55.971 1.00 64.12 113 VAL A N 1
ATOM 903 C CA . VAL A 1 113 ? -40.932 -8.306 55.390 1.00 64.12 113 VAL A CA 1
ATOM 904 C C . VAL A 1 113 ? -41.567 -8.248 53.998 1.00 64.12 113 VAL A C 1
ATOM 906 O O . VAL A 1 113 ? -42.782 -8.316 53.847 1.00 64.12 113 VAL A O 1
ATOM 909 N N . GLN A 1 114 ? -40.736 -8.045 52.978 1.00 66.69 114 GLN A N 1
ATOM 910 C CA . GLN A 1 114 ? -41.124 -8.163 51.577 1.00 66.69 114 GLN A CA 1
ATOM 911 C C . GLN A 1 114 ? -41.446 -9.637 51.283 1.00 66.69 114 GLN A C 1
ATOM 913 O O . GLN A 1 114 ? -40.711 -10.517 51.747 1.00 66.69 114 GLN A O 1
ATOM 918 N N . PRO A 1 115 ? -42.527 -9.932 50.539 1.00 78.31 115 PRO A N 1
ATOM 919 C CA . PRO A 1 115 ? -42.852 -11.298 50.147 1.00 78.31 115 PRO A CA 1
ATOM 920 C C . PRO A 1 115 ? -41.686 -11.887 49.342 1.00 78.31 115 PRO A C 1
ATOM 922 O O . PRO A 1 115 ? -41.152 -11.236 48.451 1.00 78.31 115 PRO A O 1
ATOM 925 N N . ALA A 1 116 ? -41.276 -13.119 49.654 1.00 80.44 116 ALA A N 1
ATOM 926 C CA . ALA A 1 116 ? -40.076 -13.746 49.085 1.00 80.44 116 ALA A CA 1
ATOM 927 C C . ALA A 1 116 ? -40.041 -13.786 47.540 1.00 80.44 116 ALA A C 1
ATOM 929 O O . ALA A 1 116 ? -38.964 -13.890 46.960 1.00 80.44 116 ALA A O 1
ATOM 930 N N . THR A 1 117 ? -41.194 -13.664 46.878 1.00 86.31 117 THR A N 1
ATOM 931 C CA . THR A 1 117 ? -41.322 -13.627 45.418 1.00 86.31 117 THR A CA 1
ATOM 932 C C . THR A 1 117 ? -40.733 -12.361 44.790 1.00 86.31 117 THR A C 1
ATOM 934 O O . THR A 1 117 ? -40.070 -12.466 43.766 1.00 86.31 117 THR A O 1
ATOM 937 N N . SER A 1 118 ? -40.870 -11.182 45.415 1.00 87.56 118 SER A N 1
ATOM 938 C CA . SER A 1 118 ? -40.361 -9.929 44.826 1.00 87.56 118 SER A CA 1
ATOM 939 C C . SER A 1 118 ? -38.835 -9.906 44.725 1.00 87.56 118 SER A C 1
ATOM 941 O O . SER A 1 118 ? -38.281 -9.355 43.776 1.00 87.56 118 SER A O 1
ATOM 943 N N . ARG A 1 119 ? -38.148 -10.570 45.662 1.00 90.56 119 ARG A N 1
ATOM 944 C CA . ARG A 1 119 ? -36.686 -10.710 45.645 1.00 90.56 119 ARG A CA 1
ATOM 945 C C . ARG A 1 119 ? -36.182 -11.589 44.507 1.00 90.56 119 ARG A C 1
ATOM 947 O O . ARG A 1 119 ? -35.103 -11.322 43.990 1.00 90.56 119 ARG A O 1
ATOM 954 N N . ILE A 1 120 ? -36.932 -12.623 44.131 1.00 92.75 120 ILE A N 1
ATOM 955 C CA . ILE A 1 120 ? -36.549 -13.504 43.021 1.00 92.75 120 ILE A CA 1
ATOM 956 C C . ILE A 1 120 ? -36.648 -12.722 41.706 1.00 92.75 120 ILE A C 1
ATOM 958 O O . ILE A 1 120 ? -35.669 -12.654 40.970 1.00 92.75 120 ILE A O 1
ATOM 962 N N . ASP A 1 121 ? -37.749 -11.998 41.491 1.00 94.69 121 ASP A N 1
ATOM 963 C CA . ASP A 1 121 ? -37.941 -11.172 40.289 1.00 94.69 121 ASP A CA 1
ATOM 964 C C . ASP A 1 121 ? -36.910 -10.029 40.167 1.00 94.69 121 ASP A C 1
ATOM 966 O O . ASP A 1 121 ? -36.582 -9.560 39.074 1.00 94.69 121 ASP A O 1
ATOM 970 N N . GLU A 1 122 ? -36.412 -9.503 41.287 1.00 93.62 122 GLU A N 1
ATOM 971 C CA . GLU A 1 122 ? -35.310 -8.530 41.302 1.00 93.62 122 GLU A CA 1
ATOM 972 C C . GLU A 1 122 ? -33.969 -9.168 40.918 1.00 93.62 122 GLU A C 1
ATOM 974 O O . GLU A 1 122 ? -33.209 -8.580 40.141 1.00 93.62 122 GLU A O 1
ATOM 979 N N . LEU A 1 123 ? -33.684 -10.378 41.405 1.00 96.19 123 LEU A N 1
ATOM 980 C CA . LEU A 1 123 ? -32.480 -11.114 41.022 1.00 96.19 123 LEU A CA 1
ATOM 981 C C . LEU A 1 123 ? -32.500 -11.465 39.535 1.00 96.19 123 LEU A C 1
ATOM 983 O O . LEU A 1 123 ? -31.522 -11.196 38.846 1.00 96.19 123 LEU A O 1
ATOM 987 N N . ASP A 1 124 ? -33.625 -11.936 39.006 1.00 96.56 124 ASP A N 1
ATOM 988 C CA . ASP A 1 124 ? -33.739 -12.265 37.583 1.00 96.56 124 ASP A CA 1
ATOM 989 C C . ASP A 1 124 ? -33.532 -11.028 36.695 1.00 96.56 124 ASP A C 1
ATOM 991 O O . ASP A 1 124 ? -32.810 -11.082 35.699 1.00 96.56 124 ASP A O 1
ATOM 995 N N . ARG A 1 125 ? -34.067 -9.865 37.099 1.00 98.06 125 ARG A N 1
ATOM 996 C CA . ARG A 1 125 ? -33.835 -8.591 36.393 1.00 98.06 125 ARG A CA 1
ATOM 997 C C . ARG A 1 125 ? -32.379 -8.135 36.444 1.00 98.06 125 ARG A C 1
ATOM 999 O O . ARG A 1 125 ? -31.860 -7.633 35.447 1.00 98.06 125 ARG A O 1
ATOM 1006 N N . THR A 1 126 ? -31.714 -8.293 37.587 1.00 97.50 126 THR A N 1
ATOM 1007 C CA . THR A 1 126 ? -30.293 -7.929 37.720 1.00 97.50 126 THR A CA 1
ATOM 1008 C C . THR A 1 126 ? -29.389 -8.873 36.931 1.00 97.50 126 THR A C 1
ATOM 1010 O O . THR A 1 126 ? -28.483 -8.397 36.249 1.00 97.50 126 THR A O 1
ATOM 1013 N N . VAL A 1 127 ? -29.670 -10.179 36.935 1.00 98.12 127 VAL A N 1
ATOM 1014 C CA . VAL A 1 127 ? -28.957 -11.175 36.121 1.00 98.12 127 VAL A CA 1
ATOM 1015 C C . VAL A 1 127 ? -29.146 -10.897 34.631 1.00 98.12 127 VAL A C 1
ATOM 1017 O O . VAL A 1 127 ? -28.156 -10.861 33.902 1.00 98.12 127 VAL A O 1
ATOM 1020 N N . ALA A 1 128 ? -30.373 -10.610 34.185 1.00 98.25 128 ALA A N 1
ATOM 1021 C CA . ALA A 1 128 ? -30.643 -10.241 32.796 1.00 98.25 128 ALA A CA 1
ATOM 1022 C C . ALA A 1 128 ? -29.880 -8.970 32.382 1.00 98.25 128 ALA A C 1
ATOM 1024 O O . ALA A 1 128 ? -29.202 -8.957 31.357 1.00 98.25 128 ALA A O 1
ATOM 1025 N N . SER A 1 129 ? -29.895 -7.926 33.219 1.00 98.06 129 SER A N 1
ATOM 1026 C CA . SER A 1 129 ? -29.153 -6.689 32.945 1.00 98.06 129 SER A CA 1
ATOM 1027 C C . SER A 1 129 ? -27.635 -6.908 32.898 1.00 98.06 129 SER A C 1
ATOM 1029 O O . SER A 1 129 ? -26.949 -6.332 32.050 1.00 98.06 129 SER A O 1
ATOM 1031 N N . MET A 1 130 ? -27.091 -7.760 33.773 1.00 98.31 130 MET A N 1
ATOM 1032 C CA . MET A 1 130 ? -25.676 -8.135 33.727 1.00 98.31 130 MET A CA 1
ATOM 1033 C C . MET A 1 130 ? -25.334 -8.912 32.453 1.00 98.31 130 MET A C 1
ATOM 1035 O O . MET A 1 130 ? -24.277 -8.670 31.869 1.00 98.31 130 MET A O 1
ATOM 1039 N N . GLN A 1 131 ? -26.214 -9.810 32.007 1.00 98.56 131 GLN A N 1
ATOM 1040 C CA . GLN A 1 131 ? -26.028 -10.561 30.770 1.00 98.56 131 GLN A CA 1
ATOM 1041 C C . GLN A 1 131 ? -26.003 -9.634 29.545 1.00 98.56 131 GLN A C 1
ATOM 1043 O O . GLN A 1 131 ? -25.042 -9.681 28.777 1.00 98.56 131 GLN A O 1
ATOM 1048 N N . GLU A 1 132 ? -26.978 -8.733 29.406 1.00 98.44 132 GLU A N 1
ATOM 1049 C CA . GLU A 1 132 ? -27.016 -7.747 28.313 1.00 98.44 132 GLU A CA 1
ATOM 1050 C C . GLU A 1 132 ? -25.758 -6.866 28.290 1.00 98.44 132 GLU A C 1
ATOM 1052 O O . GLU A 1 132 ? -25.199 -6.578 27.229 1.00 98.44 132 GLU A O 1
ATOM 1057 N N . PHE A 1 133 ? -25.268 -6.456 29.464 1.00 98.25 133 PHE A N 1
ATOM 1058 C CA . PHE A 1 133 ? -24.037 -5.675 29.564 1.00 98.25 133 PHE A CA 1
ATOM 1059 C C . PHE A 1 133 ? -22.814 -6.454 29.059 1.00 98.25 133 PHE A C 1
ATOM 1061 O O . PHE A 1 133 ? -21.983 -5.896 28.337 1.00 98.25 133 PHE A O 1
ATOM 1068 N N . VAL A 1 134 ? -22.700 -7.738 29.412 1.00 98.62 134 VAL A N 1
ATOM 1069 C CA . VAL A 1 134 ? -21.612 -8.605 28.936 1.00 98.62 134 VAL A CA 1
ATOM 1070 C C . VAL A 1 134 ? -21.695 -8.792 27.424 1.00 98.62 134 VAL A C 1
ATOM 1072 O O . VAL A 1 134 ? -20.683 -8.633 26.743 1.00 98.62 134 VAL A O 1
ATOM 1075 N N . GLU A 1 135 ? -22.884 -9.062 26.886 1.00 98.38 135 GLU A N 1
ATOM 1076 C CA . GLU A 1 135 ? -23.102 -9.209 25.445 1.00 98.38 135 GLU A CA 1
ATOM 1077 C C . GLU A 1 135 ? -22.730 -7.926 24.689 1.00 98.38 135 GLU A C 1
ATOM 1079 O O . GLU A 1 135 ? -21.999 -7.976 23.697 1.00 98.38 135 GLU A O 1
ATOM 1084 N N . MET A 1 136 ? -23.130 -6.762 25.206 1.00 98.38 136 MET A N 1
ATOM 1085 C CA . MET A 1 136 ? -22.779 -5.463 24.635 1.00 98.38 136 MET A CA 1
ATOM 1086 C C . MET A 1 136 ? -21.266 -5.196 24.667 1.00 98.38 136 MET A C 1
ATOM 1088 O O . MET A 1 136 ? -20.702 -4.696 23.690 1.00 98.38 136 MET A O 1
ATOM 1092 N N . GLU A 1 137 ? -20.581 -5.512 25.768 1.00 98.06 137 GLU A N 1
ATOM 1093 C CA . GLU A 1 137 ? -19.122 -5.369 25.866 1.00 98.06 137 GLU A CA 1
ATOM 1094 C C . GLU A 1 137 ? -18.384 -6.333 24.929 1.00 98.06 137 GLU A C 1
ATOM 1096 O O . GLU A 1 137 ? -17.416 -5.941 24.270 1.00 98.06 137 GLU A O 1
ATOM 1101 N N . CYS A 1 138 ? -18.856 -7.575 24.816 1.00 98.00 138 CYS A N 1
ATOM 1102 C CA . CYS A 1 138 ? -18.344 -8.547 23.857 1.00 98.00 138 CYS A CA 1
ATOM 1103 C C . CYS A 1 138 ? -18.523 -8.056 22.414 1.00 98.00 138 CYS A C 1
ATOM 1105 O O . CYS A 1 138 ? -17.552 -8.058 21.654 1.00 98.00 138 CYS A O 1
ATOM 1107 N N . ALA A 1 139 ? -19.708 -7.555 22.054 1.00 98.44 139 ALA A N 1
ATOM 1108 C CA . ALA A 1 139 ? -19.985 -6.995 20.732 1.00 98.44 139 ALA A CA 1
ATOM 1109 C C . ALA A 1 139 ? -19.068 -5.803 20.415 1.00 98.44 139 ALA A C 1
ATOM 1111 O O . ALA A 1 139 ? -18.448 -5.752 19.353 1.00 98.44 139 ALA A O 1
ATOM 1112 N N . ARG A 1 140 ? -18.879 -4.892 21.376 1.00 98.19 140 ARG A N 1
ATOM 1113 C CA . ARG A 1 140 ? -17.983 -3.733 21.241 1.00 98.19 140 ARG A CA 1
ATOM 1114 C C . ARG A 1 140 ? -16.523 -4.139 21.028 1.00 98.19 140 ARG A C 1
ATOM 1116 O O . ARG A 1 140 ? -15.788 -3.462 20.308 1.00 98.19 140 ARG A O 1
ATOM 1123 N N . ARG A 1 141 ? -16.063 -5.224 21.662 1.00 97.62 141 ARG A N 1
ATOM 1124 C CA . ARG A 1 141 ? -14.709 -5.762 21.438 1.00 97.62 141 ARG A CA 1
ATOM 1125 C C . ARG A 1 141 ? -14.580 -6.409 20.064 1.00 97.62 141 ARG A C 1
ATOM 1127 O O . ARG A 1 141 ? -13.594 -6.132 19.386 1.00 97.62 141 ARG A O 1
ATOM 1134 N N . ALA A 1 142 ? -15.571 -7.194 19.648 1.00 98.00 142 ALA A N 1
ATOM 1135 C CA . ALA A 1 142 ? -15.588 -7.831 18.335 1.00 98.00 142 ALA A CA 1
ATOM 1136 C C . ALA A 1 142 ? -15.582 -6.794 17.199 1.00 98.00 142 ALA A C 1
ATOM 1138 O O . ALA A 1 142 ? -14.791 -6.910 16.267 1.00 98.00 142 ALA A O 1
ATOM 1139 N N . GLU A 1 143 ? -16.378 -5.727 17.311 1.00 98.06 143 GLU A N 1
ATOM 1140 C CA . GLU A 1 143 ? -16.396 -4.623 16.343 1.00 98.06 143 GLU A CA 1
ATOM 1141 C C . GLU A 1 143 ? -15.030 -3.927 16.244 1.00 98.06 143 GLU A C 1
ATOM 1143 O O . GLU A 1 143 ? -14.506 -3.716 15.150 1.00 98.06 143 GLU A O 1
ATOM 1148 N N . ARG A 1 144 ? -14.395 -3.627 17.386 1.00 96.62 144 ARG A N 1
ATOM 1149 C CA . ARG A 1 144 ? -13.046 -3.037 17.407 1.00 96.62 144 ARG A CA 1
ATOM 1150 C C . ARG A 1 144 ? -11.998 -3.956 16.786 1.00 96.62 144 ARG A C 1
ATOM 1152 O O . ARG A 1 144 ? -11.041 -3.460 16.195 1.00 96.62 144 ARG A O 1
ATOM 1159 N N . GLU A 1 145 ? -12.130 -5.268 16.950 1.00 97.88 145 GLU A N 1
ATOM 1160 C CA . GLU A 1 145 ? -11.218 -6.236 16.344 1.00 97.88 145 GLU A CA 1
ATOM 1161 C C . GLU A 1 145 ? -11.424 -6.328 14.829 1.00 97.88 145 GLU A C 1
ATOM 1163 O O . GLU A 1 145 ? -10.448 -6.255 14.082 1.00 97.88 145 GLU A O 1
ATOM 1168 N N . LEU A 1 146 ? -12.674 -6.400 14.368 1.00 98.19 146 LEU A N 1
ATOM 1169 C CA . LEU A 1 146 ? -13.005 -6.368 12.942 1.00 98.19 146 LEU A CA 1
ATOM 1170 C C . LEU A 1 146 ? -12.487 -5.089 12.285 1.00 98.19 146 LEU A C 1
ATOM 1172 O O . LEU A 1 146 ? -11.806 -5.162 11.267 1.00 98.19 146 LEU A O 1
ATOM 1176 N N . GLN A 1 147 ? -12.682 -3.937 12.927 1.00 98.00 147 GLN A N 1
ATOM 1177 C CA . GLN A 1 147 ? -12.165 -2.666 12.430 1.00 98.00 147 GLN A CA 1
ATOM 1178 C C . GLN A 1 147 ? -10.628 -2.645 12.350 1.00 98.00 147 GLN A C 1
ATOM 1180 O O . GLN A 1 147 ? -10.059 -2.035 11.444 1.00 98.00 147 GLN A O 1
ATOM 1185 N N . ARG A 1 148 ? -9.917 -3.301 13.279 1.00 97.75 148 ARG A N 1
ATOM 1186 C CA . ARG A 1 148 ? -8.451 -3.438 13.185 1.00 97.75 148 ARG A CA 1
ATOM 1187 C C . ARG A 1 148 ? -8.042 -4.320 12.011 1.00 97.75 148 ARG A C 1
ATOM 1189 O O . ARG A 1 148 ? -7.108 -3.951 11.304 1.00 97.75 148 ARG A O 1
ATOM 1196 N N . ARG A 1 149 ? -8.734 -5.444 11.801 1.00 98.00 149 ARG A N 1
ATOM 1197 C CA . ARG A 1 149 ? -8.468 -6.360 10.682 1.00 98.00 149 ARG A CA 1
ATOM 1198 C C . ARG A 1 149 ? -8.710 -5.677 9.339 1.00 98.00 149 ARG A C 1
ATOM 1200 O O . ARG A 1 149 ? -7.840 -5.737 8.481 1.00 98.00 149 ARG A O 1
ATOM 1207 N N . GLU A 1 150 ? -9.814 -4.949 9.201 1.00 97.19 150 GLU A N 1
ATOM 1208 C CA . GLU A 1 150 ? -10.141 -4.195 7.987 1.00 97.19 150 GLU A CA 1
ATOM 1209 C C . GLU A 1 150 ? -9.092 -3.114 7.686 1.00 97.19 150 GLU A C 1
ATOM 1211 O O . GLU A 1 150 ? -8.610 -3.010 6.561 1.00 97.19 150 GLU A O 1
ATOM 1216 N N . ARG A 1 151 ? -8.655 -2.345 8.695 1.00 98.06 151 ARG A N 1
ATOM 1217 C CA . ARG A 1 151 ? -7.581 -1.347 8.516 1.00 98.06 151 ARG A CA 1
ATOM 1218 C C . ARG A 1 151 ? -6.253 -1.979 8.111 1.00 98.06 151 ARG A C 1
ATOM 1220 O O . ARG A 1 151 ? -5.508 -1.397 7.326 1.00 98.06 151 ARG A O 1
ATOM 1227 N N . GLU A 1 152 ? -5.922 -3.138 8.671 1.00 97.50 152 GLU A N 1
ATOM 1228 C CA . GLU A 1 152 ? -4.704 -3.853 8.307 1.00 97.50 152 GLU A CA 1
ATOM 1229 C C . GLU A 1 152 ? -4.779 -4.416 6.885 1.00 97.50 152 GLU A C 1
ATOM 1231 O O . GLU A 1 152 ? -3.812 -4.298 6.133 1.00 97.50 152 GLU A O 1
ATOM 1236 N N . GLU A 1 153 ? -5.920 -4.975 6.494 1.00 98.00 153 GLU A N 1
ATOM 1237 C CA . GLU A 1 153 ? -6.157 -5.453 5.136 1.00 98.00 153 GLU A CA 1
ATOM 1238 C C . GLU A 1 153 ? -6.107 -4.307 4.121 1.00 98.00 153 GLU A C 1
ATOM 1240 O O . GLU A 1 153 ? -5.413 -4.422 3.113 1.00 98.00 153 GLU A O 1
ATOM 1245 N N . ALA A 1 154 ? -6.722 -3.163 4.431 1.00 97.75 154 ALA A N 1
ATOM 1246 C CA . ALA A 1 154 ? -6.637 -1.960 3.609 1.00 97.75 154 ALA A CA 1
ATOM 1247 C C . ALA A 1 154 ? -5.183 -1.488 3.435 1.00 97.75 154 ALA A C 1
ATOM 1249 O O . ALA A 1 154 ? -4.762 -1.186 2.319 1.00 97.75 154 ALA A O 1
ATOM 1250 N N . ARG A 1 155 ? -4.379 -1.503 4.510 1.00 97.75 155 ARG A N 1
ATOM 1251 C CA . ARG A 1 155 ? -2.949 -1.156 4.442 1.00 97.75 155 ARG A CA 1
ATOM 1252 C C . ARG A 1 155 ? -2.166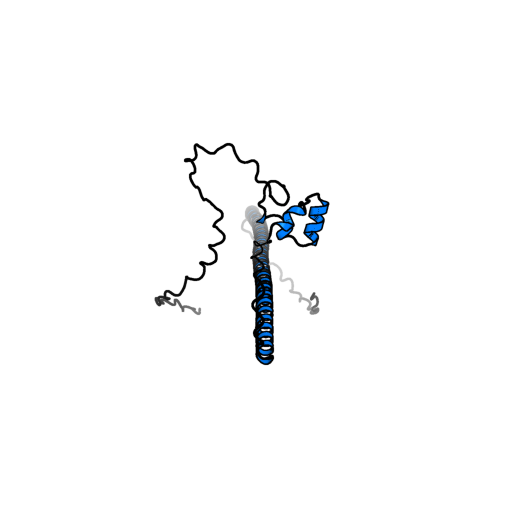 -2.127 3.555 1.00 97.75 155 ARG A C 1
ATOM 1254 O O . ARG A 1 155 ? -1.338 -1.687 2.763 1.00 97.75 155 ARG A O 1
ATOM 1261 N N . ARG A 1 156 ? -2.429 -3.434 3.663 1.00 98.00 156 ARG A N 1
ATOM 1262 C CA . ARG A 1 156 ? -1.785 -4.449 2.809 1.00 98.00 156 ARG A CA 1
ATOM 1263 C C . ARG A 1 156 ? -2.200 -4.304 1.345 1.00 98.00 156 ARG A C 1
ATOM 1265 O O . ARG A 1 156 ? -1.357 -4.440 0.465 1.00 98.00 156 ARG A O 1
ATOM 1272 N N . ALA A 1 157 ? -3.470 -4.006 1.079 1.00 98.38 157 ALA A N 1
ATOM 1273 C CA . ALA A 1 157 ? -3.964 -3.772 -0.273 1.00 98.38 157 ALA A CA 1
ATOM 1274 C C . ALA A 1 157 ? -3.329 -2.520 -0.902 1.00 98.38 157 ALA A C 1
ATOM 1276 O O . ALA A 1 157 ? -2.929 -2.555 -2.065 1.00 98.38 157 ALA A O 1
ATOM 1277 N N . GLU A 1 158 ? -3.175 -1.437 -0.134 1.00 97.56 158 GLU A N 1
ATOM 1278 C CA . GLU A 1 158 ? -2.485 -0.223 -0.584 1.00 97.56 158 GLU A CA 1
ATOM 1279 C C . GLU A 1 158 ? -1.002 -0.488 -0.883 1.00 97.56 158 GLU A C 1
ATOM 1281 O O . GLU A 1 158 ? -0.489 -0.070 -1.920 1.00 97.56 158 GLU A O 1
ATOM 1286 N N . GLU A 1 159 ? -0.308 -1.219 -0.010 1.00 98.06 159 GLU A N 1
ATOM 1287 C CA . GLU A 1 159 ? 1.094 -1.589 -0.217 1.00 98.06 159 GLU A CA 1
ATOM 1288 C C . GLU A 1 159 ? 1.279 -2.476 -1.455 1.00 98.06 159 GLU A C 1
ATOM 1290 O O . GLU A 1 159 ? 2.155 -2.207 -2.277 1.00 98.06 159 GLU A O 1
ATOM 1295 N N . ALA A 1 160 ? 0.405 -3.466 -1.650 1.00 98.06 160 ALA A N 1
ATOM 1296 C CA . ALA A 1 160 ? 0.408 -4.300 -2.847 1.00 98.06 160 ALA A CA 1
ATOM 1297 C C . ALA A 1 160 ? 0.133 -3.483 -4.123 1.00 98.06 160 ALA A C 1
ATOM 1299 O O . ALA A 1 160 ? 0.754 -3.726 -5.160 1.00 98.06 160 ALA A O 1
ATOM 1300 N N . ALA A 1 161 ? -0.757 -2.487 -4.057 1.00 98.12 161 ALA A N 1
ATOM 1301 C CA . ALA A 1 161 ? -1.020 -1.588 -5.177 1.00 98.12 161 ALA A CA 1
ATOM 1302 C C . ALA A 1 161 ? 0.201 -0.718 -5.515 1.00 98.12 161 ALA A C 1
ATOM 1304 O O . ALA A 1 161 ? 0.539 -0.591 -6.694 1.00 98.12 161 ALA A O 1
ATOM 1305 N N . ARG A 1 162 ? 0.901 -0.182 -4.503 1.00 98.00 162 ARG A N 1
ATOM 1306 C CA . ARG A 1 162 ? 2.155 0.563 -4.705 1.00 98.00 162 ARG A CA 1
ATOM 1307 C C . ARG A 1 162 ? 3.246 -0.312 -5.314 1.00 98.00 162 ARG A C 1
ATOM 1309 O O . ARG A 1 162 ? 3.840 0.082 -6.311 1.00 98.00 162 ARG A O 1
ATOM 1316 N N . ALA A 1 163 ? 3.446 -1.522 -4.794 1.00 98.44 163 ALA A N 1
ATOM 1317 C CA . ALA A 1 163 ? 4.426 -2.460 -5.340 1.00 98.44 163 ALA A CA 1
ATOM 1318 C C . ALA A 1 163 ? 4.129 -2.814 -6.811 1.00 98.44 163 ALA A C 1
ATOM 1320 O O . ALA A 1 163 ? 5.030 -2.831 -7.649 1.00 98.44 163 ALA A O 1
ATOM 1321 N N . ALA A 1 164 ? 2.855 -3.025 -7.160 1.00 98.25 164 ALA A N 1
ATOM 1322 C CA . ALA A 1 164 ? 2.451 -3.276 -8.542 1.00 98.25 164 ALA A CA 1
ATOM 1323 C C . ALA A 1 164 ? 2.663 -2.054 -9.460 1.00 98.25 164 ALA A C 1
ATOM 1325 O O . ALA A 1 164 ? 2.947 -2.211 -10.651 1.00 98.25 164 ALA A O 1
ATOM 1326 N N . GLU A 1 165 ? 2.517 -0.832 -8.942 1.00 97.69 165 GLU A N 1
ATOM 1327 C CA . GLU A 1 165 ? 2.816 0.393 -9.688 1.00 97.69 165 GLU A CA 1
ATOM 1328 C C . GLU A 1 165 ? 4.321 0.550 -9.936 1.00 97.69 165 GLU A C 1
ATOM 1330 O O . GLU A 1 165 ? 4.729 0.799 -11.075 1.00 97.69 165 GLU A O 1
ATOM 1335 N N . GLU A 1 166 ? 5.141 0.328 -8.910 1.00 98.25 166 GLU A N 1
ATOM 1336 C CA . GLU A 1 166 ? 6.603 0.362 -9.002 1.00 98.25 166 GLU A CA 1
ATOM 1337 C C . GLU A 1 166 ? 7.127 -0.684 -9.992 1.00 98.25 166 GLU A C 1
ATOM 1339 O O . GLU A 1 166 ? 7.949 -0.366 -10.855 1.00 98.25 166 GLU A O 1
ATOM 1344 N N . GLU A 1 167 ? 6.587 -1.905 -9.971 1.00 98.31 167 GLU A N 1
ATOM 1345 C CA . GLU A 1 167 ? 6.954 -2.947 -10.933 1.00 98.31 167 GLU A CA 1
ATOM 1346 C C . GLU A 1 167 ? 6.599 -2.539 -12.374 1.00 98.31 167 GLU A C 1
ATOM 1348 O O . GLU A 1 167 ? 7.392 -2.704 -13.308 1.00 98.31 167 GLU A O 1
ATOM 1353 N N . ARG A 1 168 ? 5.415 -1.949 -12.583 1.00 98.31 168 ARG A N 1
ATOM 1354 C CA . ARG A 1 168 ? 5.010 -1.438 -13.903 1.00 98.31 168 ARG A CA 1
ATOM 1355 C C . ARG A 1 168 ? 5.908 -0.292 -14.365 1.00 98.31 168 ARG A C 1
ATOM 1357 O O . ARG A 1 168 ? 6.180 -0.198 -15.564 1.00 98.31 168 ARG A O 1
ATOM 1364 N N . ALA A 1 169 ? 6.355 0.574 -13.459 1.00 98.31 169 ALA A N 1
ATOM 1365 C CA . ALA A 1 169 ? 7.297 1.644 -13.768 1.00 98.31 169 ALA A CA 1
ATOM 1366 C C . ALA A 1 169 ? 8.678 1.080 -14.145 1.00 98.31 169 ALA A C 1
ATOM 1368 O O . ALA A 1 169 ? 9.226 1.461 -15.182 1.00 98.31 169 ALA A O 1
ATOM 1369 N N . ALA A 1 170 ? 9.186 0.101 -13.392 1.00 98.44 170 ALA A N 1
ATOM 1370 C CA . ALA A 1 170 ? 10.449 -0.576 -13.679 1.00 98.44 170 ALA A CA 1
ATOM 1371 C C . ALA A 1 170 ? 10.431 -1.270 -15.052 1.00 98.44 170 ALA A C 1
ATOM 1373 O O . ALA A 1 170 ? 11.322 -1.045 -15.871 1.00 98.44 170 ALA A O 1
ATOM 1374 N N . ARG A 1 171 ? 9.359 -2.013 -15.370 1.00 98.38 171 ARG A N 1
ATOM 1375 C CA . ARG A 1 171 ? 9.181 -2.657 -16.687 1.00 98.38 171 ARG A CA 1
ATOM 1376 C C . ARG A 1 171 ? 9.158 -1.647 -17.840 1.00 98.38 171 ARG A C 1
ATOM 1378 O O . ARG A 1 171 ? 9.648 -1.938 -18.933 1.00 98.38 171 ARG A O 1
ATOM 1385 N N . LYS A 1 172 ? 8.583 -0.455 -17.634 1.00 98.44 172 LYS A N 1
ATOM 1386 C CA . LYS A 1 172 ? 8.580 0.618 -18.646 1.00 98.44 172 LYS A CA 1
ATOM 1387 C C . LYS A 1 172 ? 9.982 1.183 -18.872 1.00 98.44 172 LYS A C 1
ATOM 1389 O O . LYS A 1 172 ? 10.370 1.334 -20.029 1.00 98.44 172 LYS A O 1
ATOM 1394 N N . LEU A 1 173 ? 10.727 1.452 -17.800 1.00 98.06 173 LEU A N 1
ATOM 1395 C CA . LEU A 1 173 ? 12.103 1.950 -17.881 1.00 98.06 173 LEU A CA 1
ATOM 1396 C C . LEU A 1 173 ? 13.036 0.930 -18.539 1.00 98.06 173 LEU A C 1
ATOM 1398 O O . LEU A 1 173 ? 13.813 1.286 -19.420 1.00 98.06 173 LEU A O 1
ATOM 1402 N N . GLU A 1 174 ? 12.912 -0.350 -18.194 1.00 98.12 174 GLU A N 1
ATOM 1403 C CA . GLU A 1 174 ? 13.693 -1.413 -18.828 1.00 98.12 174 GLU A CA 1
ATOM 1404 C C . GLU A 1 174 ? 13.388 -1.529 -20.328 1.00 98.12 174 GLU A C 1
ATOM 1406 O O . GLU A 1 174 ? 14.301 -1.589 -21.155 1.00 98.12 174 GLU A O 1
ATOM 1411 N N . LYS A 1 175 ? 12.104 -1.486 -20.708 1.00 98.50 175 LYS A N 1
ATOM 1412 C CA . LYS A 1 175 ? 11.698 -1.493 -22.120 1.00 98.50 175 LYS A CA 1
ATOM 1413 C C . LYS A 1 175 ? 12.226 -0.273 -22.875 1.00 98.50 175 LYS A C 1
ATOM 1415 O O . LYS A 1 175 ? 12.557 -0.392 -24.054 1.00 98.50 175 LYS A O 1
ATOM 1420 N N . GLN A 1 176 ? 12.289 0.888 -22.227 1.00 97.88 176 GLN A N 1
ATOM 1421 C CA . GLN A 1 176 ? 12.879 2.086 -22.815 1.00 97.88 176 GLN A CA 1
ATOM 1422 C C . GLN A 1 176 ? 14.385 1.913 -23.026 1.00 97.88 176 GLN A C 1
ATOM 1424 O O . GLN A 1 176 ? 14.846 2.102 -24.150 1.00 97.88 176 GLN A O 1
ATOM 1429 N N . ARG A 1 177 ? 15.121 1.461 -22.004 1.00 98.44 177 ARG A N 1
ATOM 1430 C CA . ARG A 1 177 ? 16.563 1.198 -22.104 1.00 98.44 177 ARG A CA 1
ATOM 1431 C C . ARG A 1 177 ? 16.878 0.238 -23.253 1.00 98.44 177 ARG A C 1
ATOM 1433 O O . ARG A 1 177 ? 17.740 0.518 -24.076 1.00 98.44 177 ARG A O 1
ATOM 1440 N N . ARG A 1 178 ? 16.104 -0.844 -23.382 1.00 98.31 178 ARG A N 1
ATOM 1441 C CA . ARG A 1 178 ? 16.256 -1.805 -24.483 1.00 98.31 178 ARG A CA 1
ATOM 1442 C C . ARG A 1 178 ? 16.037 -1.169 -25.861 1.00 98.31 178 ARG A C 1
ATOM 1444 O O . ARG A 1 178 ? 16.786 -1.453 -26.789 1.00 98.31 178 ARG A O 1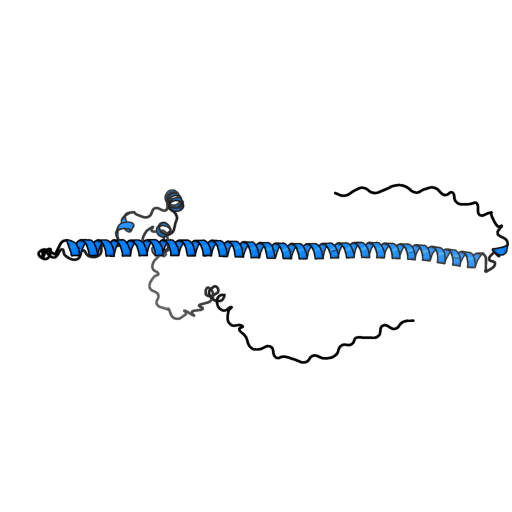
ATOM 1451 N N . ARG A 1 179 ? 15.035 -0.295 -26.009 1.00 98.25 179 ARG A N 1
ATOM 1452 C CA . ARG A 1 179 ? 14.794 0.428 -27.272 1.00 98.25 179 ARG A CA 1
ATOM 1453 C C . ARG A 1 179 ? 15.938 1.378 -27.614 1.00 98.25 179 ARG A C 1
ATOM 1455 O O . ARG A 1 179 ? 16.311 1.465 -28.778 1.00 98.25 179 ARG A O 1
ATOM 1462 N N . GLU A 1 180 ? 16.485 2.079 -26.626 1.00 97.94 180 GLU A N 1
ATOM 1463 C CA . GLU A 1 180 ? 17.631 2.977 -26.812 1.00 97.94 180 GLU A CA 1
ATOM 1464 C C . GLU A 1 180 ? 18.888 2.193 -27.224 1.00 97.94 180 GLU A C 1
ATOM 1466 O O . GLU A 1 180 ? 19.574 2.574 -28.172 1.00 97.94 180 GLU A O 1
ATOM 1471 N N . GLU A 1 181 ? 19.145 1.044 -26.595 1.00 97.94 181 GLU A N 1
ATOM 1472 C CA . GLU A 1 181 ? 20.233 0.136 -26.977 1.00 97.94 181 GLU A CA 1
ATOM 1473 C C . GLU A 1 181 ? 20.069 -0.395 -28.415 1.00 97.94 181 GLU A C 1
ATOM 1475 O O . GLU A 1 181 ? 21.023 -0.380 -29.200 1.00 97.94 181 GLU A O 1
ATOM 1480 N N . GLU A 1 182 ? 18.859 -0.817 -28.799 1.00 97.81 182 GLU A N 1
ATOM 1481 C CA . GLU A 1 182 ? 18.545 -1.278 -30.158 1.00 97.81 182 GLU A CA 1
ATOM 1482 C C . GLU A 1 182 ? 18.714 -0.154 -31.198 1.00 97.81 182 GLU A C 1
ATOM 1484 O O . GLU A 1 182 ? 19.316 -0.375 -32.254 1.00 97.81 182 GLU A O 1
ATOM 1489 N N . GLN A 1 183 ? 18.272 1.071 -30.892 1.00 97.62 183 GLN A N 1
ATOM 1490 C CA . GLN A 1 183 ? 18.481 2.240 -31.755 1.00 97.62 183 GLN A CA 1
ATOM 1491 C C . GLN A 1 183 ? 19.965 2.566 -31.926 1.00 97.62 183 GLN A C 1
ATOM 1493 O O . GLN A 1 183 ? 20.417 2.802 -33.047 1.00 97.62 183 GLN A O 1
ATOM 1498 N N . MET A 1 184 ? 20.750 2.514 -30.848 1.00 96.62 184 MET A N 1
ATOM 1499 C CA . MET A 1 184 ? 22.197 2.729 -30.910 1.00 96.62 184 MET A CA 1
ATOM 1500 C C . MET A 1 184 ? 22.899 1.651 -31.743 1.00 96.62 184 MET A C 1
ATOM 1502 O O . MET A 1 184 ? 23.848 1.954 -32.471 1.00 96.62 184 MET A O 1
ATOM 1506 N N . LYS A 1 185 ? 22.434 0.397 -31.688 1.00 96.75 185 LYS A N 1
ATOM 1507 C CA . LYS A 1 185 ? 22.958 -0.687 -32.531 1.00 96.75 185 LYS A CA 1
ATOM 1508 C C . LYS A 1 185 ? 22.640 -0.457 -34.011 1.00 96.75 185 LYS A C 1
ATOM 1510 O O . LYS A 1 185 ? 23.540 -0.590 -34.840 1.00 96.75 185 LYS A O 1
ATOM 1515 N N . MET A 1 186 ? 21.409 -0.062 -34.340 1.00 94.81 186 MET A N 1
ATOM 1516 C CA . MET A 1 186 ? 21.034 0.277 -35.718 1.00 94.81 186 MET A CA 1
ATOM 1517 C C . MET A 1 186 ? 21.813 1.486 -36.240 1.00 94.81 186 MET A C 1
ATOM 1519 O O . MET A 1 186 ? 22.359 1.421 -37.337 1.00 94.81 186 MET A O 1
ATOM 1523 N N . ALA A 1 187 ? 21.954 2.547 -35.441 1.00 95.38 187 ALA A N 1
ATOM 1524 C CA . ALA A 1 187 ? 22.728 3.728 -35.815 1.00 95.38 187 ALA A CA 1
ATOM 1525 C C . ALA A 1 187 ? 24.193 3.377 -36.130 1.00 95.38 187 ALA A C 1
ATOM 1527 O O . ALA A 1 187 ? 24.731 3.814 -37.146 1.00 95.38 187 ALA A O 1
ATOM 1528 N N . LYS A 1 188 ? 24.827 2.523 -35.314 1.00 95.06 188 LYS A N 1
ATOM 1529 C CA . LYS A 1 188 ? 26.184 2.017 -35.586 1.00 95.06 188 LYS A CA 1
ATOM 1530 C C . LYS A 1 188 ? 26.254 1.207 -36.885 1.00 95.06 188 LYS A C 1
ATOM 1532 O O . LYS A 1 188 ? 27.206 1.378 -37.643 1.00 95.06 188 LYS A O 1
ATOM 1537 N N . GLY A 1 189 ? 25.255 0.363 -37.152 1.00 91.62 189 GLY A N 1
ATOM 1538 C CA . GLY A 1 189 ? 25.158 -0.409 -38.395 1.00 91.62 189 GLY A CA 1
ATOM 1539 C C . GLY A 1 189 ? 25.040 0.481 -39.634 1.00 91.62 189 GLY A C 1
ATOM 1540 O O . GLY A 1 189 ? 25.793 0.299 -40.589 1.00 91.62 189 GLY A O 1
ATOM 1541 N N . VAL A 1 190 ? 24.170 1.497 -39.587 1.00 92.62 190 VAL A N 1
ATOM 1542 C CA . VAL A 1 190 ? 24.007 2.475 -40.675 1.00 92.62 190 VAL A CA 1
ATOM 1543 C C . VAL A 1 190 ? 25.318 3.217 -40.924 1.00 92.62 190 VAL A C 1
ATOM 1545 O O . VAL A 1 190 ? 25.794 3.218 -42.055 1.00 92.62 190 VAL A O 1
ATOM 1548 N N . ILE A 1 191 ? 25.971 3.744 -39.880 1.00 92.00 191 ILE A N 1
ATOM 1549 C CA . ILE A 1 191 ? 27.265 4.436 -40.011 1.00 92.00 191 ILE A CA 1
ATOM 1550 C C . ILE A 1 191 ? 28.318 3.538 -40.678 1.00 92.00 191 ILE A C 1
ATOM 1552 O O . ILE A 1 191 ? 29.071 4.013 -41.528 1.00 92.00 191 ILE A O 1
ATOM 1556 N N . TYR A 1 192 ? 28.388 2.254 -40.313 1.00 92.25 192 TYR A N 1
ATOM 1557 C CA . TYR A 1 192 ? 29.320 1.317 -40.942 1.00 92.25 192 TYR A CA 1
ATOM 1558 C C . TYR A 1 192 ? 28.985 1.092 -42.422 1.00 92.25 192 TYR A C 1
ATOM 1560 O O . TYR A 1 192 ? 29.870 1.230 -43.263 1.00 92.25 192 TYR A O 1
ATOM 1568 N N . SER A 1 193 ? 27.714 0.838 -42.754 1.00 89.94 193 SER A N 1
ATOM 1569 C CA . SER A 1 193 ? 27.273 0.646 -44.144 1.00 89.94 193 SER A CA 1
ATOM 1570 C C . SER A 1 193 ? 27.551 1.867 -45.026 1.00 89.94 193 SER A C 1
ATOM 1572 O O . SER A 1 193 ? 28.077 1.719 -46.124 1.00 89.94 193 SER A O 1
ATOM 1574 N N . THR A 1 194 ? 27.304 3.082 -44.521 1.00 93.81 194 THR A N 1
ATOM 1575 C CA . THR A 1 194 ? 27.579 4.323 -45.251 1.00 93.81 194 THR A CA 1
ATOM 1576 C C . THR A 1 194 ? 29.074 4.501 -45.487 1.00 93.81 194 THR A C 1
ATOM 1578 O O . THR A 1 194 ? 29.469 4.853 -46.590 1.00 93.81 194 THR A O 1
ATOM 1581 N N . LYS A 1 195 ? 29.923 4.210 -44.491 1.00 92.62 195 LYS A N 1
ATOM 1582 C CA . LYS A 1 195 ? 31.384 4.273 -44.662 1.00 92.62 195 LYS A CA 1
ATOM 1583 C C . LYS A 1 195 ? 31.877 3.286 -45.716 1.00 92.62 195 LYS A C 1
ATOM 1585 O O . LYS A 1 195 ? 32.687 3.657 -46.560 1.00 92.62 195 LYS A O 1
ATOM 1590 N N . VAL A 1 196 ? 31.382 2.051 -45.683 1.00 95.75 196 VAL A N 1
ATOM 1591 C CA . VAL A 1 196 ? 31.729 1.034 -46.682 1.00 95.75 196 VAL A CA 1
ATOM 1592 C C . VAL A 1 196 ? 31.293 1.489 -48.076 1.00 95.75 196 VAL A C 1
ATOM 1594 O O . VAL A 1 196 ? 32.128 1.507 -48.974 1.00 95.75 196 VAL A O 1
ATOM 1597 N N . GLN A 1 197 ? 30.052 1.961 -48.235 1.00 94.75 197 GLN A N 1
ATOM 1598 C CA . GLN A 1 197 ? 29.563 2.502 -49.507 1.00 94.75 197 GLN A CA 1
ATOM 1599 C C . GLN A 1 197 ? 30.448 3.648 -50.011 1.00 94.75 197 GLN A C 1
ATOM 1601 O O . GLN A 1 197 ? 30.879 3.620 -51.155 1.00 94.75 197 GLN A O 1
ATOM 1606 N N . THR A 1 198 ? 30.820 4.600 -49.146 1.00 96.50 198 THR A N 1
ATOM 1607 C CA . THR A 1 198 ? 31.694 5.709 -49.559 1.00 96.50 198 THR A CA 1
ATOM 1608 C C . THR A 1 198 ? 33.073 5.247 -50.027 1.00 96.50 198 THR A C 1
ATOM 1610 O O . THR A 1 198 ? 33.640 5.878 -50.913 1.00 96.50 198 THR A O 1
ATOM 1613 N N . ILE A 1 199 ? 33.620 4.161 -49.463 1.00 96.25 199 ILE A N 1
ATOM 1614 C CA . ILE A 1 199 ? 34.901 3.593 -49.912 1.00 96.25 199 ILE A CA 1
ATOM 1615 C C . ILE A 1 199 ? 34.752 3.000 -51.317 1.00 96.25 199 ILE A C 1
ATOM 1617 O O . ILE A 1 199 ? 35.616 3.246 -52.156 1.00 96.25 199 ILE A O 1
ATOM 1621 N N . PHE A 1 200 ? 33.666 2.267 -51.582 1.00 96.06 200 PHE A N 1
ATOM 1622 C CA . PHE A 1 200 ? 33.373 1.742 -52.918 1.00 96.06 200 PHE A CA 1
ATOM 1623 C C . PHE A 1 200 ? 33.162 2.870 -53.933 1.00 96.06 200 PHE A C 1
ATOM 1625 O O . PHE A 1 200 ? 33.828 2.879 -54.961 1.00 96.06 200 PHE A O 1
ATOM 1632 N N . ASP A 1 201 ? 32.362 3.887 -53.601 1.00 95.81 201 ASP A N 1
ATOM 1633 C CA . ASP A 1 201 ? 32.127 5.037 -54.484 1.00 95.81 201 ASP A CA 1
ATOM 1634 C C . ASP A 1 201 ? 33.432 5.801 -54.810 1.00 95.81 201 ASP A C 1
ATOM 1636 O O . ASP A 1 201 ? 33.610 6.315 -55.916 1.00 95.81 201 ASP A O 1
ATOM 1640 N N . LEU A 1 202 ? 34.359 5.905 -53.847 1.00 96.81 202 LEU A N 1
ATOM 1641 C CA . LEU A 1 202 ? 35.689 6.499 -54.042 1.00 96.81 202 LEU A CA 1
ATOM 1642 C C . LEU A 1 202 ? 36.580 5.638 -54.948 1.00 96.81 202 LEU A C 1
ATOM 1644 O O . LEU A 1 202 ? 37.296 6.181 -55.791 1.00 96.81 202 LEU A O 1
ATOM 1648 N N . ALA A 1 203 ? 36.549 4.316 -54.772 1.00 95.12 203 ALA A N 1
ATOM 1649 C CA . ALA A 1 203 ? 37.305 3.380 -55.597 1.00 95.12 203 ALA A CA 1
ATOM 1650 C C . ALA A 1 203 ? 36.805 3.384 -57.048 1.00 95.12 203 ALA A C 1
ATOM 1652 O O . ALA A 1 203 ? 37.627 3.476 -57.958 1.00 95.12 203 ALA A O 1
ATOM 1653 N N . ASP A 1 204 ? 35.486 3.382 -57.254 1.00 94.00 204 ASP A N 1
ATOM 1654 C CA . ASP A 1 204 ? 34.857 3.436 -58.576 1.00 94.00 204 ASP A CA 1
ATOM 1655 C C . ASP A 1 204 ? 35.216 4.729 -59.312 1.00 94.00 204 ASP A C 1
ATOM 1657 O O . ASP A 1 204 ? 35.667 4.684 -60.457 1.00 94.00 204 ASP A O 1
ATOM 1661 N N . LYS A 1 205 ? 35.127 5.886 -58.639 1.00 95.38 205 LYS A N 1
ATOM 1662 C CA . LYS A 1 205 ? 35.571 7.168 -59.214 1.00 95.38 205 LYS A CA 1
ATOM 1663 C C . LYS A 1 205 ? 37.051 7.150 -59.582 1.00 95.38 205 LYS A C 1
ATOM 1665 O O . LYS A 1 205 ? 37.419 7.591 -60.666 1.00 95.38 205 LYS A O 1
ATOM 1670 N N . SER A 1 206 ? 37.906 6.613 -58.709 1.00 93.50 206 SER A N 1
ATOM 1671 C CA . SER A 1 206 ? 39.342 6.518 -58.992 1.00 93.50 206 SER A CA 1
ATOM 1672 C C . SER A 1 206 ? 39.645 5.564 -60.153 1.00 93.50 206 SER A C 1
ATOM 1674 O O . SER A 1 206 ? 40.554 5.826 -60.941 1.00 93.50 206 SER A O 1
ATOM 1676 N N . ALA A 1 207 ? 38.888 4.473 -60.288 1.00 91.75 207 ALA A N 1
ATOM 1677 C CA . ALA A 1 207 ? 38.989 3.569 -61.425 1.00 91.75 207 ALA A CA 1
ATOM 1678 C C . ALA A 1 207 ? 38.557 4.267 -62.723 1.00 91.75 207 ALA A C 1
ATOM 1680 O O . ALA A 1 207 ? 39.288 4.203 -63.709 1.00 91.75 207 ALA A O 1
ATOM 1681 N N . GLN A 1 208 ? 37.442 5.001 -62.706 1.00 89.88 208 GLN A N 1
ATOM 1682 C CA . GLN A 1 208 ? 36.955 5.767 -63.855 1.00 89.88 208 GLN A CA 1
ATOM 1683 C C . GLN A 1 208 ? 37.964 6.839 -64.301 1.00 89.88 208 GLN A C 1
ATOM 1685 O O . GLN A 1 208 ? 38.233 6.975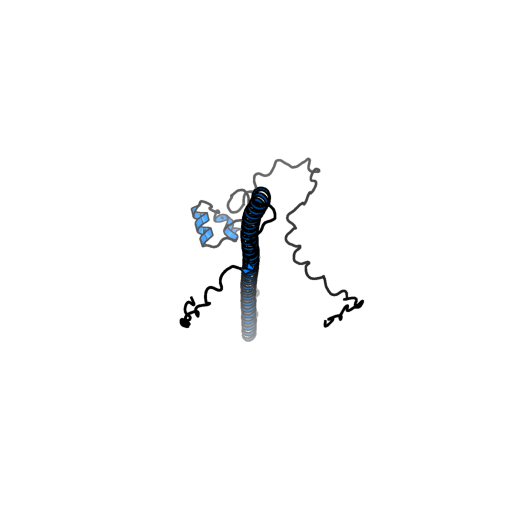 -65.491 1.00 89.88 208 GLN A O 1
ATOM 1690 N N . GLU A 1 209 ? 38.600 7.547 -63.363 1.00 92.38 209 GLU A N 1
ATOM 1691 C CA . GLU A 1 209 ? 39.659 8.520 -63.674 1.00 92.38 209 GLU A CA 1
ATOM 1692 C C . GLU A 1 209 ? 40.911 7.872 -64.291 1.00 92.38 209 GLU A C 1
ATOM 1694 O O . GLU A 1 209 ? 41.566 8.479 -65.138 1.00 92.38 209 GLU A O 1
ATOM 1699 N N . ARG A 1 210 ? 41.266 6.646 -63.877 1.00 91.75 210 ARG A N 1
ATOM 1700 C CA . ARG A 1 210 ? 42.470 5.946 -64.363 1.00 91.75 210 ARG A CA 1
ATOM 1701 C C . ARG A 1 210 ? 42.267 5.220 -65.687 1.00 91.75 210 ARG A C 1
ATOM 1703 O O . ARG A 1 210 ? 43.189 5.189 -66.496 1.00 91.75 210 ARG A O 1
ATOM 1710 N N . PHE A 1 211 ? 41.109 4.599 -65.878 1.00 89.25 211 PHE A N 1
ATOM 1711 C CA . PHE A 1 211 ? 40.831 3.728 -67.023 1.00 89.25 211 PHE A CA 1
ATOM 1712 C C . PHE A 1 211 ? 39.907 4.379 -68.067 1.00 89.25 211 PHE A C 1
ATOM 1714 O O . PHE A 1 211 ? 39.763 3.846 -69.166 1.00 89.25 211 PHE A O 1
ATOM 1721 N N . GLY A 1 212 ? 39.340 5.55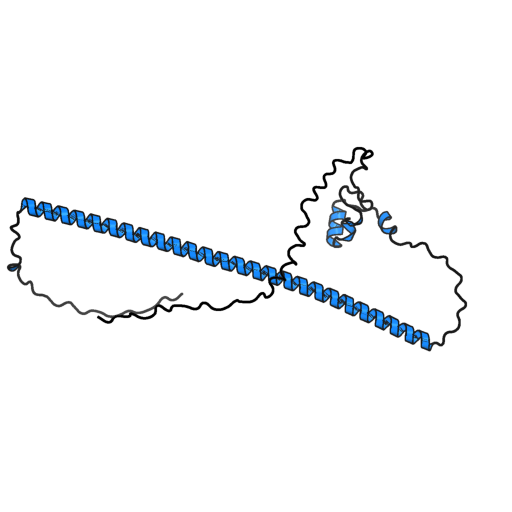6 -67.768 1.00 82.44 212 GLY A N 1
ATOM 1722 C CA . GLY A 1 212 ? 38.337 6.216 -68.605 1.00 82.44 212 GLY A CA 1
ATOM 1723 C C . GLY A 1 212 ? 37.013 5.442 -68.652 1.00 82.44 212 GLY A C 1
ATOM 1724 O O . GLY A 1 212 ? 36.864 4.396 -68.027 1.00 82.44 212 GLY A O 1
ATOM 1725 N N . ASP A 1 213 ? 36.050 5.921 -69.445 1.00 77.31 213 ASP A N 1
ATOM 1726 C CA . ASP A 1 213 ? 34.746 5.258 -69.657 1.00 77.31 213 ASP A CA 1
ATOM 1727 C C . ASP A 1 213 ? 34.828 3.988 -70.533 1.00 77.31 213 ASP A C 1
ATOM 1729 O O . ASP A 1 213 ? 33.809 3.471 -70.996 1.00 77.31 213 ASP A O 1
ATOM 1733 N N . ILE A 1 214 ? 36.030 3.457 -70.781 1.00 70.19 214 ILE A N 1
ATOM 1734 C CA . ILE A 1 214 ? 36.230 2.211 -71.530 1.00 70.19 214 ILE A CA 1
ATOM 1735 C C . ILE A 1 214 ? 35.966 1.046 -70.569 1.00 70.19 214 ILE A C 1
ATOM 1737 O O . ILE A 1 214 ? 36.867 0.310 -70.170 1.00 70.19 214 ILE A O 1
ATOM 1741 N N . LEU A 1 215 ? 34.710 0.899 -70.149 1.00 61.19 215 LEU A N 1
ATOM 1742 C CA . LEU A 1 215 ? 34.270 -0.322 -69.496 1.00 61.19 215 LEU A CA 1
ATOM 1743 C C . LEU A 1 215 ? 34.322 -1.448 -70.538 1.00 61.19 215 LEU A C 1
ATOM 1745 O O . LEU A 1 215 ? 33.752 -1.292 -71.623 1.00 61.19 215 LEU A O 1
ATOM 1749 N N . PRO A 1 216 ? 34.999 -2.575 -70.257 1.00 64.38 216 PRO A N 1
ATOM 1750 C CA . PRO A 1 216 ? 34.897 -3.745 -71.114 1.00 64.38 216 PRO A CA 1
ATOM 1751 C C . PRO A 1 216 ? 33.418 -4.137 -71.212 1.00 64.38 216 PRO A C 1
ATOM 1753 O O . PRO A 1 216 ? 32.747 -4.299 -70.192 1.00 64.38 216 PRO A O 1
ATOM 1756 N N . SER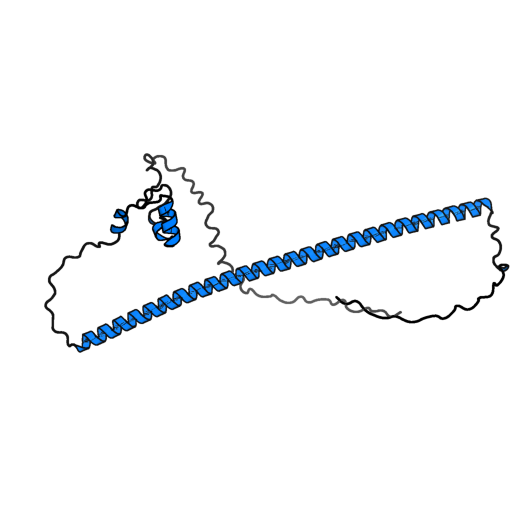 A 1 217 ? 32.901 -4.240 -72.439 1.00 60.81 217 SER A N 1
ATOM 1757 C CA . SER A 1 217 ? 31.550 -4.745 -72.680 1.00 60.81 217 SER A CA 1
ATOM 1758 C C . SER A 1 217 ? 31.437 -6.136 -72.059 1.00 60.81 217 SER A C 1
ATOM 1760 O O . SER A 1 217 ? 32.154 -7.056 -72.450 1.00 60.81 217 SER A O 1
ATOM 1762 N N . PHE A 1 218 ? 30.556 -6.290 -71.073 1.00 60.69 218 PHE A N 1
ATOM 1763 C CA . PHE A 1 218 ? 30.323 -7.570 -70.405 1.00 60.69 218 PHE A CA 1
ATOM 1764 C C . PHE A 1 218 ? 29.603 -8.594 -71.298 1.00 60.69 218 PHE A C 1
ATOM 1766 O O . PHE A 1 218 ? 29.418 -9.730 -70.867 1.00 60.69 218 PHE A O 1
ATOM 1773 N N . ASP A 1 219 ? 29.242 -8.240 -72.537 1.00 66.38 219 ASP A N 1
ATOM 1774 C CA . ASP A 1 219 ? 28.607 -9.169 -73.479 1.00 66.38 219 ASP A CA 1
ATOM 1775 C C . ASP A 1 219 ? 29.514 -10.353 -73.880 1.00 66.38 219 ASP A C 1
ATOM 1777 O O . ASP A 1 219 ? 29.000 -11.394 -74.286 1.00 66.38 219 ASP A O 1
ATOM 1781 N N . ASP A 1 220 ? 30.837 -10.259 -73.690 1.00 62.16 220 ASP A N 1
ATOM 1782 C CA . ASP A 1 220 ? 31.781 -11.342 -74.022 1.00 62.16 220 ASP A CA 1
ATOM 1783 C C . ASP A 1 220 ? 32.152 -12.247 -72.831 1.00 62.16 220 ASP A C 1
ATOM 1785 O O . ASP A 1 220 ? 32.955 -13.179 -72.974 1.00 62.16 220 ASP A O 1
ATOM 1789 N N . LEU A 1 221 ? 31.572 -12.028 -71.643 1.00 58.34 221 LEU A N 1
ATOM 1790 C CA . LEU A 1 221 ? 31.858 -12.865 -70.478 1.00 58.34 221 LEU A CA 1
ATOM 1791 C C . LEU A 1 221 ? 31.061 -14.177 -70.548 1.00 58.34 221 LEU A C 1
ATOM 1793 O O . LEU A 1 221 ? 29.969 -14.314 -70.006 1.00 58.34 221 LEU A O 1
ATOM 1797 N N . VAL A 1 222 ? 31.641 -15.126 -71.285 1.00 60.00 222 VAL A N 1
ATOM 1798 C CA . VAL A 1 222 ? 31.500 -16.588 -71.205 1.00 60.00 222 VAL A CA 1
ATOM 1799 C C . VAL A 1 222 ? 30.411 -17.061 -70.232 1.00 60.00 222 VAL A C 1
ATOM 1801 O O . VAL A 1 222 ? 30.597 -17.048 -69.015 1.00 60.00 222 VAL A O 1
ATOM 1804 N N . LYS A 1 223 ? 29.310 -17.571 -70.804 1.00 61.19 223 LYS A N 1
ATOM 1805 C CA . LYS A 1 223 ? 28.326 -18.450 -70.153 1.00 61.19 223 LYS A CA 1
ATOM 1806 C C . LYS A 1 223 ? 29.045 -19.632 -69.492 1.00 61.19 223 LYS A C 1
ATOM 1808 O O . LYS A 1 223 ? 29.243 -20.671 -70.119 1.00 61.19 223 LYS A O 1
ATOM 1813 N N . LEU A 1 224 ? 29.466 -19.466 -68.245 1.00 61.41 224 LEU A N 1
ATOM 1814 C CA . LEU A 1 224 ? 29.877 -20.571 -67.395 1.00 61.41 224 LEU A CA 1
ATOM 1815 C C . LEU A 1 224 ? 28.600 -21.229 -66.881 1.00 61.41 224 LEU A C 1
ATOM 1817 O O . LEU A 1 224 ? 27.862 -20.657 -66.086 1.00 61.41 224 LEU A O 1
ATOM 1821 N N . ASP A 1 225 ? 28.349 -22.392 -67.472 1.00 57.38 225 ASP A N 1
ATOM 1822 C CA . ASP A 1 225 ? 27.290 -23.356 -67.209 1.00 57.38 225 ASP A CA 1
ATOM 1823 C C . ASP A 1 225 ? 26.817 -23.356 -65.747 1.00 57.38 225 ASP A C 1
ATOM 1825 O O . ASP A 1 225 ? 27.581 -23.586 -64.805 1.00 57.38 225 ASP A O 1
ATOM 1829 N N . GLU A 1 226 ? 25.530 -23.060 -65.585 1.00 60.69 226 GLU A N 1
ATOM 1830 C CA . GLU A 1 226 ? 24.797 -22.995 -64.328 1.00 60.69 226 GLU A CA 1
ATOM 1831 C C . GLU A 1 226 ? 24.561 -24.427 -63.824 1.00 60.69 226 GLU A C 1
ATOM 1833 O O . GLU A 1 226 ? 23.504 -25.035 -63.997 1.00 60.69 226 GLU A O 1
ATOM 1838 N N . GLY A 1 227 ? 25.612 -24.998 -63.237 1.00 64.50 227 GLY A N 1
ATOM 1839 C CA . GLY A 1 227 ? 25.594 -26.304 -62.594 1.00 64.50 227 GLY A CA 1
ATOM 1840 C C . GLY A 1 227 ? 24.707 -26.305 -61.350 1.00 64.50 227 GLY A C 1
ATOM 1841 O O . GLY A 1 227 ? 25.139 -25.911 -60.272 1.00 64.50 227 GLY A O 1
ATOM 1842 N N . SER A 1 228 ? 23.469 -26.762 -61.545 1.00 61.22 228 SER A N 1
ATOM 1843 C CA . SER A 1 228 ? 22.534 -27.391 -60.599 1.00 61.22 228 SER A CA 1
ATOM 1844 C C . SER A 1 228 ? 22.903 -27.331 -59.100 1.00 61.22 228 SER A C 1
ATOM 1846 O O . SER A 1 228 ? 23.817 -28.041 -58.668 1.00 61.22 228 SER A O 1
ATOM 1848 N N . PRO A 1 229 ? 22.130 -26.626 -58.251 1.00 68.44 229 PRO A N 1
ATOM 1849 C CA . PRO A 1 229 ? 22.299 -26.724 -56.805 1.00 68.44 229 PRO A CA 1
ATOM 1850 C C . PRO A 1 229 ? 21.886 -28.123 -56.299 1.00 68.44 229 PRO A C 1
ATOM 1852 O O . PRO A 1 229 ? 20.833 -28.631 -56.700 1.00 68.44 229 PRO A O 1
ATOM 1855 N N . PRO A 1 230 ? 22.666 -28.766 -55.409 1.00 63.75 230 PRO A N 1
ATOM 1856 C CA . PRO A 1 230 ? 22.228 -29.979 -54.738 1.00 63.75 230 PRO A CA 1
ATOM 1857 C C . PRO A 1 230 ? 21.114 -29.654 -53.739 1.00 63.75 230 PRO A C 1
ATOM 1859 O O . PRO A 1 230 ? 21.264 -28.837 -52.830 1.00 63.75 230 PRO A O 1
ATOM 1862 N N . ALA A 1 231 ? 19.988 -30.339 -53.912 1.00 68.38 231 ALA A N 1
ATOM 1863 C CA . ALA A 1 231 ? 18.963 -30.480 -52.896 1.00 68.38 231 ALA A CA 1
ATOM 1864 C C . ALA A 1 231 ? 19.511 -31.315 -51.725 1.00 68.38 231 ALA A C 1
ATOM 1866 O O . ALA A 1 231 ? 19.781 -32.502 -51.882 1.00 68.38 231 ALA A O 1
ATOM 1867 N N . SER A 1 232 ? 19.660 -30.705 -50.552 1.00 61.22 232 SER A N 1
ATOM 1868 C CA . SER A 1 232 ? 19.787 -31.388 -49.254 1.00 61.22 232 SER A CA 1
ATOM 1869 C C . SER A 1 232 ? 19.607 -30.310 -48.187 1.00 61.22 232 SER A C 1
ATOM 1871 O O . SER A 1 232 ? 20.428 -29.403 -48.107 1.00 61.22 232 SER A O 1
ATOM 1873 N N . GLY A 1 233 ? 18.500 -30.188 -47.468 1.00 60.44 233 GLY A N 1
ATOM 1874 C CA . GLY A 1 233 ? 17.796 -31.129 -46.590 1.00 60.44 233 GLY A CA 1
ATOM 1875 C C . GLY A 1 233 ? 17.387 -30.218 -45.419 1.00 60.44 233 GLY A C 1
ATOM 1876 O O . GLY A 1 233 ? 18.218 -29.460 -44.931 1.00 60.44 233 GLY A O 1
ATOM 1877 N N . ALA A 1 234 ? 16.109 -29.938 -45.173 1.00 65.12 234 ALA A N 1
ATOM 1878 C CA . ALA A 1 234 ? 15.157 -30.810 -44.489 1.00 65.12 234 ALA A CA 1
ATOM 1879 C C . ALA A 1 234 ? 15.772 -31.454 -43.233 1.00 65.12 234 ALA A C 1
ATOM 1881 O O . ALA A 1 234 ? 16.773 -32.155 -43.345 1.00 65.12 234 ALA A O 1
ATOM 1882 N N . ASP A 1 235 ? 15.104 -31.204 -42.100 1.00 59.03 235 ASP A N 1
ATOM 1883 C CA . ASP A 1 235 ? 15.323 -31.758 -40.752 1.00 59.03 235 ASP A CA 1
ATOM 1884 C C . ASP A 1 235 ? 16.415 -31.007 -39.949 1.00 59.03 235 ASP A C 1
ATOM 1886 O O . ASP A 1 235 ? 17.508 -30.757 -40.436 1.00 59.03 235 ASP A O 1
ATOM 1890 N N . ASP A 1 236 ? 16.202 -30.455 -38.749 1.00 59.44 236 ASP A N 1
ATOM 1891 C CA . ASP A 1 236 ? 15.368 -30.852 -37.612 1.00 59.44 236 ASP A CA 1
ATOM 1892 C C . ASP A 1 236 ? 15.054 -29.609 -36.741 1.00 59.44 236 ASP A C 1
ATOM 1894 O O . ASP A 1 236 ? 15.901 -28.745 -36.527 1.00 59.44 236 ASP A O 1
ATOM 1898 N N . ASN A 1 237 ? 13.801 -29.340 -36.374 1.00 62.88 237 ASN A N 1
ATOM 1899 C CA . ASN A 1 237 ? 13.045 -29.951 -35.274 1.00 62.88 237 ASN A CA 1
ATOM 1900 C C . ASN A 1 237 ? 13.349 -29.340 -33.883 1.00 62.88 237 ASN A C 1
ATOM 1902 O O . ASN A 1 237 ? 14.370 -29.587 -33.254 1.00 62.88 237 ASN A O 1
ATOM 1906 N N . LEU A 1 238 ? 12.397 -28.500 -33.466 1.00 66.38 238 LEU A N 1
ATOM 1907 C CA . LEU A 1 238 ? 11.842 -28.271 -32.125 1.00 66.38 238 LEU A CA 1
ATOM 1908 C C . LEU A 1 238 ? 12.630 -28.765 -30.896 1.00 66.38 238 LEU A C 1
ATOM 1910 O O . LEU A 1 238 ? 12.810 -29.961 -30.688 1.00 66.38 238 LEU A O 1
ATOM 1914 N N . GLY A 1 239 ? 12.843 -27.855 -29.940 1.00 61.06 239 GLY A N 1
ATOM 1915 C CA . GLY A 1 239 ? 12.872 -28.235 -28.525 1.00 61.06 239 GLY A CA 1
ATOM 1916 C C . GLY A 1 239 ? 13.623 -27.263 -27.626 1.00 61.06 239 GLY A C 1
ATOM 1917 O O . GLY A 1 239 ? 14.842 -27.179 -27.689 1.00 61.06 239 GLY A O 1
ATOM 1918 N N . GLY A 1 240 ? 12.909 -26.571 -26.735 1.00 61.94 240 GLY A N 1
ATOM 1919 C CA . GLY A 1 240 ? 13.565 -25.840 -25.649 1.00 61.94 240 GLY A CA 1
ATOM 1920 C C . GLY A 1 240 ? 12.672 -24.881 -24.880 1.00 61.94 240 GLY A C 1
ATOM 1921 O O . GLY A 1 240 ? 12.976 -23.699 -24.801 1.00 61.94 240 GLY A O 1
ATOM 1922 N N . VAL A 1 241 ? 11.561 -25.386 -24.344 1.00 65.00 241 VAL A N 1
ATOM 1923 C CA . VAL A 1 241 ? 10.751 -24.698 -23.332 1.00 65.00 241 VAL A CA 1
ATOM 1924 C C . VAL A 1 241 ? 11.404 -24.933 -21.967 1.00 65.00 241 VAL A C 1
ATOM 1926 O O . VAL A 1 241 ? 11.566 -26.093 -21.592 1.00 65.00 241 VAL A O 1
ATOM 1929 N N . ALA A 1 242 ? 11.745 -23.867 -21.243 1.00 64.31 242 ALA A N 1
ATOM 1930 C CA . ALA A 1 242 ? 11.751 -23.799 -19.777 1.00 64.31 242 ALA A CA 1
ATOM 1931 C C . ALA A 1 242 ? 11.794 -22.330 -19.339 1.00 64.31 242 ALA A C 1
ATOM 1933 O O . ALA A 1 242 ? 12.754 -21.630 -19.733 1.00 64.31 242 ALA A O 1
#

pLDDT: mean 75.93, std 19.13, range [39.78, 98.62]